Protein AF-A0A1F2S843-F1 (afdb_monomer_lite)

Foldseek 3Di:
DPPPLQWDWDDDDPPDDIDIDGPPDDDDQDPDPVSNVLVVLVVLLVVLCPPQFPDKDQDCDCCNVPPLVCVVLVARFRMWTHGPNAIEGEDEDQVPDDVPVGVLSNVVSVVVSCVVDPHRNHAYEYEYEHDDPDPSVVVVVSVLVSQVVVVNFQRYWYYHSVVCSVHVQFFTAGGHPCSPDTDGPVRPDDDDD

pLDDT: mean 76.95, std 15.67, range [29.05, 94.19]

Radius of gyration: 17.72 Å; chains: 1; bounding box: 40×34×60 Å

Structure (mmCIF, N/CA/C/O backbone):
data_AF-A0A1F2S843-F1
#
_entry.id   AF-A0A1F2S843-F1
#
loop_
_atom_site.group_PDB
_atom_site.id
_atom_site.type_symbol
_atom_site.label_atom_id
_atom_site.label_alt_id
_atom_site.label_comp_id
_atom_site.label_asym_id
_atom_site.label_entity_id
_atom_site.label_seq_id
_atom_site.pdbx_PDB_ins_code
_atom_site.Cartn_x
_atom_site.Cartn_y
_atom_site.Cartn_z
_atom_site.occupancy
_atom_site.B_iso_or_equiv
_atom_site.auth_seq_id
_atom_site.auth_comp_id
_atom_site.auth_asym_id
_atom_site.auth_atom_id
_atom_site.pdbx_PDB_model_num
ATOM 1 N N . MET A 1 1 ? -1.965 -15.695 -42.069 1.00 38.16 1 MET A N 1
ATOM 2 C CA . MET A 1 1 ? -1.736 -15.537 -40.619 1.00 38.16 1 MET A CA 1
ATOM 3 C C . MET A 1 1 ? -2.035 -14.095 -40.255 1.00 38.16 1 MET A C 1
ATOM 5 O O . MET A 1 1 ? -1.300 -13.216 -40.684 1.00 38.16 1 MET A O 1
ATOM 9 N N . LYS A 1 2 ? -3.153 -13.835 -39.569 1.00 33.16 2 LYS A N 1
ATOM 10 C CA . LYS A 1 2 ? -3.320 -12.570 -38.843 1.00 33.16 2 LYS A CA 1
ATOM 11 C C . LYS A 1 2 ? -2.351 -12.654 -37.664 1.00 33.16 2 LYS A C 1
ATOM 13 O O . LYS A 1 2 ? -2.345 -13.679 -36.999 1.00 33.16 2 LYS A O 1
ATOM 18 N N . ALA A 1 3 ? -1.481 -11.664 -37.492 1.00 41.47 3 ALA A N 1
ATOM 19 C CA . ALA A 1 3 ? -0.651 -11.587 -36.298 1.00 41.47 3 ALA A CA 1
ATOM 20 C C . ALA A 1 3 ? -1.588 -11.474 -35.090 1.00 41.47 3 ALA A C 1
ATOM 22 O O . ALA A 1 3 ? -2.448 -10.588 -35.087 1.00 41.47 3 ALA A O 1
ATOM 23 N N . ASP A 1 4 ? -1.450 -12.388 -34.135 1.00 44.22 4 ASP A N 1
ATOM 24 C CA . ASP A 1 4 ? -2.159 -12.360 -32.860 1.00 44.22 4 ASP A CA 1
ATOM 25 C C . ASP A 1 4 ? -1.728 -11.093 -32.114 1.00 44.22 4 ASP A C 1
ATOM 27 O O . ASP A 1 4 ? -0.682 -11.037 -31.468 1.00 44.22 4 ASP A O 1
ATOM 31 N N . LYS A 1 5 ? -2.499 -10.018 -32.291 1.00 50.84 5 LYS A N 1
ATOM 32 C CA . LYS A 1 5 ? -2.339 -8.747 -31.581 1.00 50.84 5 LYS A CA 1
ATOM 33 C C . LYS A 1 5 ? -2.901 -8.892 -30.167 1.00 50.84 5 LYS A C 1
ATOM 35 O O . LYS A 1 5 ? -3.855 -8.214 -29.823 1.00 50.84 5 LYS A O 1
ATOM 40 N N . GLU A 1 6 ? -2.368 -9.826 -29.388 1.00 57.19 6 GLU A N 1
ATOM 41 C CA . GLU A 1 6 ? -2.852 -10.103 -28.027 1.00 57.19 6 GLU A CA 1
ATOM 42 C C . GLU A 1 6 ? -1.919 -9.556 -26.941 1.00 57.19 6 GLU A C 1
ATOM 44 O O . GLU A 1 6 ? -2.312 -9.488 -25.778 1.00 57.19 6 GLU A O 1
ATOM 49 N N . ILE A 1 7 ? -0.693 -9.148 -27.295 1.00 59.72 7 ILE A N 1
ATOM 50 C CA . ILE A 1 7 ? 0.315 -8.658 -26.349 1.00 59.72 7 ILE A CA 1
ATOM 51 C C . ILE A 1 7 ? 1.182 -7.582 -27.019 1.00 59.72 7 ILE A C 1
ATOM 53 O O . ILE A 1 7 ? 1.839 -7.853 -28.024 1.00 59.72 7 ILE A O 1
ATOM 57 N N . ASP A 1 8 ? 1.242 -6.393 -26.422 1.00 64.69 8 ASP A N 1
ATOM 58 C CA . ASP A 1 8 ? 2.200 -5.344 -26.780 1.00 64.69 8 ASP A CA 1
ATOM 59 C C . ASP A 1 8 ? 3.444 -5.440 -25.893 1.00 64.69 8 ASP A C 1
ATOM 61 O O . ASP A 1 8 ? 3.348 -5.705 -24.697 1.00 64.69 8 ASP A O 1
ATOM 65 N N . SER A 1 9 ? 4.630 -5.196 -26.455 1.00 64.06 9 SER A N 1
ATOM 66 C CA . SER A 1 9 ? 5.884 -5.157 -25.692 1.00 64.06 9 SER A CA 1
ATOM 67 C C . SER A 1 9 ? 6.539 -3.784 -25.771 1.00 64.06 9 SER A C 1
ATOM 69 O O . SER A 1 9 ? 6.653 -3.219 -26.859 1.00 64.06 9 SER A O 1
ATOM 71 N N . PHE A 1 10 ? 7.039 -3.279 -24.646 1.00 67.00 10 PHE A N 1
ATOM 72 C CA . PHE A 1 10 ? 7.702 -1.982 -24.559 1.00 67.00 10 PHE A CA 1
ATOM 73 C C . PHE A 1 10 ? 9.040 -2.080 -23.807 1.00 67.00 10 PHE A C 1
ATOM 75 O O . PHE A 1 10 ? 9.181 -2.841 -22.847 1.00 67.00 10 PHE A O 1
ATOM 82 N N . ARG A 1 11 ? 10.023 -1.275 -24.232 1.00 64.44 11 ARG A N 1
ATOM 83 C CA . ARG A 1 11 ? 11.324 -1.103 -23.573 1.00 64.44 11 ARG A CA 1
ATOM 84 C C . ARG A 1 11 ? 11.854 0.310 -23.840 1.00 64.44 11 ARG A C 1
ATOM 86 O O . ARG A 1 11 ? 11.969 0.694 -24.999 1.00 64.44 11 ARG A O 1
ATOM 93 N N . GLU A 1 12 ? 12.195 1.070 -22.797 1.00 63.50 12 GLU A N 1
ATOM 94 C CA . GLU A 1 12 ? 12.705 2.451 -22.949 1.00 63.50 12 GLU A CA 1
ATOM 95 C C . GLU A 1 12 ? 14.215 2.482 -23.198 1.00 63.50 12 GLU A C 1
ATOM 97 O O . GLU A 1 12 ? 14.714 3.273 -23.999 1.00 63.50 12 GLU A O 1
ATOM 102 N N . HIS A 1 13 ? 14.952 1.584 -22.539 1.00 66.31 13 HIS A N 1
ATOM 103 C CA . HIS A 1 13 ? 16.404 1.493 -22.646 1.00 66.31 13 HIS A CA 1
ATOM 104 C C . HIS A 1 13 ? 16.878 0.060 -22.876 1.00 66.31 13 HIS A C 1
ATOM 106 O O . HIS A 1 13 ? 16.346 -0.890 -22.304 1.00 66.31 13 HIS A O 1
ATOM 112 N N . ASN A 1 14 ? 17.976 -0.093 -23.623 1.00 68.75 14 ASN A N 1
ATOM 113 C CA . ASN A 1 14 ? 18.578 -1.387 -23.973 1.00 68.75 14 ASN A CA 1
ATOM 114 C C . ASN A 1 14 ? 19.112 -2.216 -22.789 1.00 68.75 14 ASN A C 1
ATOM 116 O O . ASN A 1 14 ? 19.608 -3.322 -23.007 1.00 68.75 14 ASN A O 1
ATOM 120 N N . ASN A 1 15 ? 18.974 -1.730 -21.554 1.00 71.38 15 ASN A N 1
ATOM 121 C CA . ASN A 1 15 ? 19.363 -2.429 -20.327 1.00 71.38 15 ASN A CA 1
ATOM 122 C C . ASN A 1 15 ? 18.164 -2.814 -19.440 1.00 71.38 15 ASN A C 1
ATOM 124 O O . ASN A 1 15 ? 18.356 -3.375 -18.367 1.00 71.38 15 ASN A O 1
ATOM 128 N N . GLU A 1 16 ? 16.929 -2.535 -19.863 1.00 65.38 16 GLU A N 1
ATOM 129 C CA . GLU A 1 16 ? 15.717 -2.849 -19.090 1.00 65.38 16 GLU A CA 1
ATOM 130 C C . GLU A 1 16 ? 15.075 -4.164 -19.546 1.00 65.38 16 GLU A C 1
ATOM 132 O O . GLU A 1 16 ? 15.264 -4.550 -20.693 1.00 65.38 16 GLU A O 1
ATOM 137 N N . PRO A 1 17 ? 14.329 -4.900 -18.714 1.00 68.00 17 PRO A N 1
ATOM 138 C CA . PRO A 1 17 ? 13.526 -6.010 -19.220 1.00 68.00 17 PRO A CA 1
ATOM 139 C C . PRO A 1 17 ? 12.430 -5.490 -20.162 1.00 68.00 17 PRO A C 1
ATOM 141 O O . PRO A 1 17 ? 11.961 -4.359 -20.013 1.00 68.00 17 PRO A O 1
ATOM 144 N N . TYR A 1 18 ? 12.018 -6.315 -21.125 1.00 72.31 18 TYR A N 1
ATOM 145 C CA . TYR A 1 18 ? 10.785 -6.054 -21.865 1.00 72.31 18 TYR A CA 1
ATOM 146 C C . TYR A 1 18 ? 9.606 -6.110 -20.899 1.00 72.31 18 TYR A C 1
ATOM 148 O O . TYR A 1 18 ? 9.551 -6.990 -20.039 1.00 72.31 18 TYR A O 1
ATOM 156 N N . VAL A 1 19 ? 8.678 -5.170 -21.047 1.00 72.19 19 VAL A N 1
ATOM 157 C CA . VAL A 1 19 ? 7.405 -5.204 -20.331 1.00 72.19 19 VAL A CA 1
ATOM 158 C C . VAL A 1 19 ? 6.304 -5.490 -21.333 1.00 72.19 19 VAL A C 1
ATOM 160 O O . VAL A 1 19 ? 6.245 -4.848 -22.383 1.00 72.19 19 VAL A O 1
ATOM 163 N N . TRP A 1 20 ? 5.465 -6.465 -21.004 1.00 72.81 20 TRP A N 1
ATOM 164 C CA . TRP A 1 20 ? 4.346 -6.895 -21.829 1.00 72.81 20 TRP A CA 1
ATOM 165 C C . TRP A 1 20 ? 3.033 -6.363 -21.265 1.00 72.81 20 TRP A C 1
ATOM 167 O O . TRP A 1 20 ? 2.815 -6.402 -20.055 1.00 72.81 20 TRP A O 1
ATOM 177 N N . TYR A 1 21 ? 2.169 -5.878 -22.148 1.00 71.19 21 TYR A N 1
ATOM 178 C CA . TYR A 1 21 ? 0.879 -5.281 -21.822 1.00 71.19 21 TYR A CA 1
ATOM 179 C C . TYR A 1 21 ? -0.213 -5.894 -22.693 1.00 71.19 21 TYR A C 1
ATOM 181 O O . TYR A 1 21 ? 0.043 -6.311 -23.823 1.00 71.19 21 TYR A O 1
ATOM 189 N N . LEU A 1 22 ? -1.442 -5.919 -22.178 1.00 68.88 22 LEU A N 1
ATOM 190 C CA . LEU A 1 22 ? -2.603 -6.263 -22.993 1.00 68.88 22 LEU A CA 1
ATOM 191 C C . LEU A 1 22 ? -2.920 -5.082 -23.938 1.00 68.88 22 LEU A C 1
ATOM 193 O O . LEU A 1 22 ? -3.075 -3.964 -23.446 1.00 68.88 22 LEU A O 1
ATOM 197 N N . PRO A 1 23 ? -3.039 -5.311 -25.256 1.00 57.69 23 PRO A N 1
ATOM 198 C CA . PRO A 1 23 ? -3.117 -4.263 -26.279 1.00 57.69 23 PRO A CA 1
ATOM 199 C C . PRO A 1 23 ? -4.429 -3.460 -26.264 1.00 57.69 23 PRO A C 1
ATOM 201 O O . PRO A 1 23 ? -4.500 -2.371 -26.832 1.00 57.69 23 PRO A O 1
ATOM 204 N N . ASP A 1 24 ? -5.462 -3.956 -25.573 1.00 55.19 24 ASP A N 1
ATOM 205 C CA . ASP A 1 24 ? -6.846 -3.535 -25.830 1.00 55.19 24 ASP A CA 1
ATOM 206 C C . ASP A 1 24 ? -7.519 -2.783 -24.667 1.00 55.19 24 ASP A C 1
ATOM 208 O O . ASP A 1 24 ? -8.716 -2.495 -24.726 1.00 55.19 24 ASP A O 1
ATOM 212 N N . ARG A 1 25 ? -6.807 -2.461 -23.579 1.00 55.62 25 ARG A N 1
ATOM 213 C CA . ARG A 1 25 ? -7.436 -1.854 -22.391 1.00 55.62 25 ARG A CA 1
ATOM 214 C C . ARG A 1 25 ? -6.967 -0.427 -22.132 1.00 55.62 25 ARG A C 1
ATOM 216 O O . ARG A 1 25 ? -5.981 -0.230 -21.443 1.00 55.62 25 ARG A O 1
ATOM 223 N N . PHE A 1 26 ? -7.737 0.524 -22.672 1.00 52.12 26 PHE A N 1
ATOM 224 C CA . PHE A 1 26 ? -8.012 1.919 -22.256 1.00 52.12 26 PHE A CA 1
ATOM 225 C C . PHE A 1 26 ? -6.882 2.885 -21.838 1.00 52.12 26 PHE A C 1
ATOM 227 O O . PHE A 1 26 ? -7.124 4.092 -21.856 1.00 52.12 26 PHE A O 1
ATOM 234 N N . THR A 1 27 ? -5.662 2.436 -21.556 1.00 58.22 27 THR A N 1
ATOM 235 C CA . THR A 1 27 ? -4.574 3.289 -21.076 1.00 58.22 27 THR A CA 1
ATOM 236 C C . THR A 1 27 ? -3.256 2.835 -21.703 1.00 58.22 27 THR A C 1
ATOM 238 O O . THR A 1 27 ? -2.829 1.705 -21.459 1.00 58.22 27 THR A O 1
ATOM 241 N N . PRO A 1 28 ? -2.585 3.673 -22.517 1.00 60.12 28 PRO A N 1
ATOM 242 C CA . PRO A 1 28 ? -1.248 3.349 -22.999 1.00 60.12 28 PRO A CA 1
ATOM 243 C C . PRO A 1 28 ? -0.305 3.140 -21.804 1.00 60.12 28 PRO A C 1
ATOM 245 O O . PRO A 1 28 ? -0.481 3.799 -20.772 1.00 60.12 28 PRO A O 1
ATOM 248 N N . PRO A 1 29 ? 0.705 2.258 -21.920 1.00 64.25 29 PRO A N 1
ATOM 249 C CA . PRO A 1 29 ? 1.640 2.017 -20.831 1.00 64.25 29 PRO A CA 1
ATOM 250 C C . PRO A 1 29 ? 2.268 3.342 -20.373 1.00 64.25 29 PRO A C 1
ATOM 252 O O . PRO A 1 29 ? 2.531 4.210 -21.216 1.00 64.25 29 PRO A O 1
ATOM 255 N N . PRO A 1 30 ? 2.532 3.524 -19.062 1.00 68.44 30 PRO A N 1
ATOM 256 C CA . PRO A 1 30 ? 3.095 4.766 -18.561 1.00 68.44 30 PRO A CA 1
ATOM 257 C C . PRO A 1 30 ? 4.357 5.144 -19.338 1.00 68.44 30 PRO A C 1
ATOM 259 O O . PRO A 1 30 ? 5.334 4.386 -19.421 1.00 68.44 30 PRO A O 1
ATOM 262 N N . THR A 1 31 ? 4.330 6.334 -19.929 1.00 69.50 31 THR A N 1
ATOM 263 C CA . THR A 1 31 ? 5.423 6.812 -20.779 1.00 69.50 31 THR A CA 1
ATOM 264 C C . THR A 1 31 ? 6.607 7.288 -19.952 1.00 69.50 31 THR A C 1
ATOM 266 O O . THR A 1 31 ? 7.743 7.145 -20.388 1.00 69.50 31 THR A O 1
ATOM 269 N N . ASN A 1 32 ? 6.366 7.791 -18.737 1.00 79.44 32 ASN A N 1
ATOM 270 C CA . ASN A 1 32 ? 7.436 8.184 -17.832 1.00 79.44 32 ASN A CA 1
ATOM 271 C C . ASN A 1 32 ? 7.942 6.991 -17.008 1.00 79.44 32 ASN A C 1
ATOM 273 O O . ASN A 1 32 ? 7.172 6.164 -16.512 1.00 79.4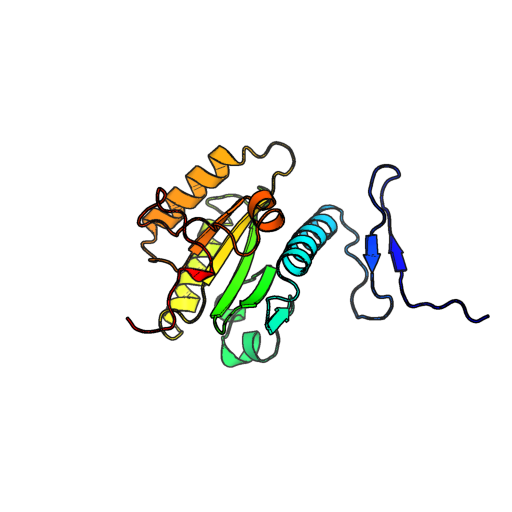4 32 ASN A O 1
ATOM 277 N N . TRP A 1 33 ? 9.260 6.951 -16.821 1.00 77.69 33 TRP A N 1
ATOM 278 C CA . TRP A 1 33 ? 9.947 5.882 -16.108 1.00 77.69 33 TRP A CA 1
ATOM 279 C C . TRP A 1 33 ? 9.435 5.639 -14.682 1.00 77.69 33 TRP A C 1
ATOM 281 O O . TRP A 1 33 ? 9.344 4.494 -14.232 1.00 77.69 33 TRP A O 1
ATOM 291 N N . TYR A 1 34 ? 9.106 6.708 -13.951 1.00 79.12 34 TYR A N 1
ATOM 292 C CA . TYR A 1 34 ? 8.691 6.597 -12.553 1.00 79.12 34 TYR A CA 1
ATOM 293 C C . TYR A 1 34 ? 7.360 5.868 -12.425 1.00 79.12 34 TYR A C 1
ATOM 295 O O . TYR A 1 34 ? 7.300 4.892 -11.680 1.00 79.12 34 TYR A O 1
ATOM 303 N N . GLY A 1 35 ? 6.353 6.289 -13.191 1.00 80.44 35 GLY A N 1
ATOM 304 C CA . GLY A 1 35 ? 5.048 5.640 -13.247 1.00 80.44 35 GLY A CA 1
ATOM 305 C C . GLY A 1 35 ? 5.179 4.189 -13.689 1.00 80.44 35 GLY A C 1
ATOM 306 O O . GLY A 1 35 ? 4.685 3.304 -13.009 1.00 80.44 35 GLY A O 1
ATOM 307 N N . ARG A 1 36 ? 5.965 3.906 -14.737 1.00 82.00 36 ARG A N 1
ATOM 308 C CA . ARG A 1 36 ? 6.146 2.520 -15.200 1.00 82.00 36 ARG A CA 1
ATOM 309 C C . ARG A 1 36 ? 6.738 1.614 -14.129 1.00 82.00 36 ARG A C 1
ATOM 311 O O . ARG A 1 36 ? 6.326 0.470 -13.993 1.00 82.00 36 ARG A O 1
ATOM 318 N N . LYS A 1 37 ? 7.726 2.105 -13.380 1.00 85.94 37 LYS A N 1
ATOM 319 C CA . LYS A 1 37 ? 8.319 1.319 -12.297 1.00 85.94 37 LYS A CA 1
ATOM 320 C C . LYS A 1 37 ? 7.360 1.087 -11.141 1.00 85.94 37 LYS A C 1
ATOM 322 O O . LYS A 1 37 ? 7.383 -0.002 -10.594 1.00 85.94 37 LYS A O 1
ATOM 327 N N . HIS A 1 38 ? 6.539 2.079 -10.813 1.00 88.06 38 HIS A N 1
ATOM 328 C CA . HIS A 1 38 ? 5.516 1.933 -9.784 1.00 88.06 38 HIS A CA 1
ATOM 329 C C . HIS A 1 38 ? 4.468 0.891 -10.202 1.00 88.06 38 HIS A C 1
ATOM 331 O O . HIS A 1 38 ? 4.247 -0.049 -9.451 1.00 88.06 38 HIS A O 1
ATOM 337 N N . GLU A 1 39 ? 3.976 0.929 -11.445 1.00 86.25 39 GLU A N 1
ATOM 338 C CA . GLU A 1 39 ? 3.071 -0.106 -11.977 1.00 86.25 39 GLU A CA 1
ATOM 339 C C . GLU A 1 39 ? 3.691 -1.513 -11.967 1.00 86.25 39 GLU A C 1
ATOM 341 O O . GLU A 1 39 ? 3.012 -2.495 -11.679 1.00 86.25 39 GLU A O 1
ATOM 346 N N . LEU A 1 40 ? 4.993 -1.636 -12.255 1.00 87.75 40 LEU A N 1
ATOM 347 C CA . LEU A 1 40 ? 5.697 -2.919 -12.152 1.00 87.75 40 LEU A CA 1
ATOM 348 C C . LEU A 1 40 ? 5.787 -3.421 -10.706 1.00 87.75 40 LEU A C 1
ATOM 350 O O . LEU A 1 40 ? 5.628 -4.617 -10.485 1.00 87.75 40 LEU A O 1
ATOM 354 N N . ASP A 1 41 ? 6.023 -2.533 -9.737 1.00 91.31 41 ASP A N 1
ATOM 355 C CA . ASP A 1 41 ? 6.026 -2.898 -8.316 1.00 91.31 41 ASP A CA 1
ATOM 356 C C . ASP A 1 41 ? 4.609 -3.349 -7.876 1.00 91.31 41 ASP A C 1
ATOM 358 O O . ASP A 1 41 ? 4.458 -4.319 -7.137 1.00 91.31 41 ASP A O 1
ATOM 362 N N . ILE A 1 42 ? 3.542 -2.721 -8.386 1.00 91.69 42 ILE A N 1
ATOM 363 C CA . ILE A 1 42 ? 2.152 -3.157 -8.152 1.00 91.69 42 ILE A CA 1
ATOM 364 C C . ILE A 1 42 ? 1.860 -4.514 -8.809 1.00 91.69 42 ILE A C 1
ATOM 366 O O . ILE A 1 42 ? 1.232 -5.379 -8.194 1.00 91.69 42 ILE A O 1
ATOM 370 N N . ALA A 1 43 ? 2.355 -4.743 -10.026 1.00 89.56 43 ALA A N 1
ATOM 371 C CA . ALA A 1 43 ? 2.239 -6.033 -10.701 1.00 89.56 43 ALA A CA 1
ATOM 372 C C . ALA A 1 43 ? 2.994 -7.147 -9.955 1.00 89.56 43 ALA A C 1
ATOM 374 O O . ALA A 1 43 ? 2.477 -8.259 -9.841 1.00 89.56 43 ALA A O 1
ATOM 375 N N . ASP A 1 44 ? 4.175 -6.852 -9.401 1.00 91.00 44 ASP A N 1
ATOM 376 C CA . ASP A 1 44 ? 4.927 -7.779 -8.548 1.00 91.00 44 ASP A CA 1
ATOM 377 C C . ASP A 1 44 ? 4.085 -8.227 -7.341 1.00 91.00 44 ASP A C 1
ATOM 379 O O . ASP A 1 44 ? 4.052 -9.419 -7.023 1.00 91.00 44 ASP A O 1
ATOM 383 N N . LEU A 1 45 ? 3.362 -7.303 -6.696 1.00 91.31 45 LEU A N 1
ATOM 384 C CA . LEU A 1 45 ? 2.450 -7.638 -5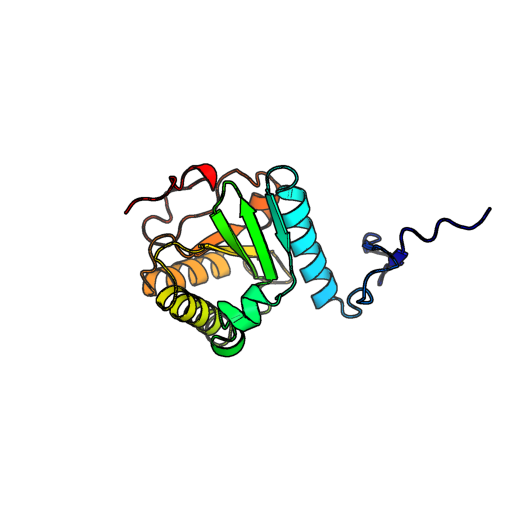.598 1.00 91.31 45 LEU A CA 1
ATOM 385 C C . LEU A 1 45 ? 1.307 -8.535 -6.076 1.00 91.31 45 LEU A C 1
ATOM 387 O O . LEU A 1 45 ? 1.083 -9.589 -5.483 1.00 91.31 45 LEU A O 1
ATOM 391 N N . PHE A 1 46 ? 0.624 -8.168 -7.166 1.00 91.38 46 PHE A N 1
ATOM 392 C CA . PHE A 1 46 ? -0.459 -8.983 -7.724 1.00 91.38 46 PHE A CA 1
ATOM 393 C C . PHE A 1 46 ? -0.012 -10.428 -7.976 1.00 91.38 46 PHE A C 1
ATOM 395 O O . PHE A 1 46 ? -0.661 -11.370 -7.519 1.00 91.38 46 PHE A O 1
ATOM 402 N N . VAL A 1 47 ? 1.122 -10.602 -8.663 1.00 90.44 47 VAL A N 1
ATOM 403 C CA . VAL A 1 47 ? 1.670 -11.925 -8.990 1.00 90.44 47 VAL A CA 1
ATOM 404 C C . VAL A 1 47 ? 2.031 -12.698 -7.727 1.00 90.44 47 VAL A C 1
ATOM 406 O O . VAL A 1 47 ? 1.765 -13.893 -7.661 1.00 90.44 47 VAL A O 1
ATOM 409 N N . SER A 1 48 ? 2.590 -12.027 -6.717 1.00 89.75 48 SER A N 1
ATOM 410 C CA . SER A 1 48 ? 2.951 -12.675 -5.451 1.00 89.75 48 SER A CA 1
ATOM 411 C C . SER A 1 48 ? 1.712 -13.224 -4.733 1.00 89.75 48 SER A C 1
ATOM 413 O O . SER A 1 48 ? 1.736 -14.320 -4.183 1.00 89.75 48 SER A O 1
ATOM 415 N N . TYR A 1 49 ? 0.593 -12.504 -4.771 1.00 87.75 49 TYR A N 1
ATOM 416 C CA . TYR A 1 49 ? -0.631 -12.924 -4.091 1.00 87.75 49 TYR A CA 1
ATOM 417 C C . TYR A 1 49 ? -1.539 -13.847 -4.911 1.00 87.75 49 TYR A C 1
ATOM 419 O O . TYR A 1 49 ? -2.437 -14.473 -4.346 1.00 87.75 49 TYR A O 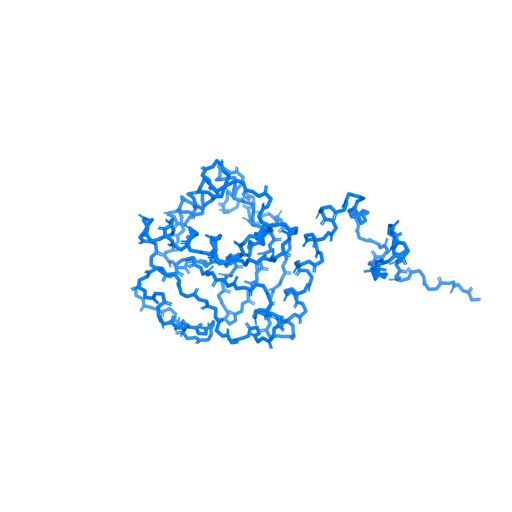1
ATOM 427 N N . PHE A 1 50 ? -1.344 -13.966 -6.221 1.00 85.75 50 PHE A N 1
ATOM 428 C CA . PHE A 1 50 ? -2.127 -14.870 -7.059 1.00 85.75 50 PHE A CA 1
ATOM 429 C C . PHE A 1 50 ? -1.675 -16.337 -6.878 1.00 85.75 50 PHE A C 1
ATOM 431 O O . PHE A 1 50 ? -0.476 -16.601 -6.874 1.00 85.75 50 PHE A O 1
ATOM 438 N N . PRO A 1 51 ? -2.588 -17.328 -6.768 1.00 89.12 51 PRO A N 1
ATOM 439 C CA . PRO A 1 51 ? -4.051 -17.251 -6.861 1.00 89.12 51 PRO A CA 1
ATOM 440 C C . PRO A 1 51 ? -4.762 -17.150 -5.495 1.00 89.12 51 PRO A C 1
ATOM 442 O O . PRO A 1 51 ? -5.929 -17.512 -5.377 1.00 89.12 51 PRO A O 1
ATOM 445 N N . HIS A 1 52 ? -4.076 -16.718 -4.437 1.00 85.06 52 HIS A N 1
ATOM 446 C CA . HIS A 1 52 ? -4.602 -16.727 -3.066 1.00 85.06 52 HIS A CA 1
ATOM 447 C C . HIS A 1 52 ? -5.658 -15.647 -2.789 1.00 85.06 52 HIS A C 1
ATOM 449 O O . HIS A 1 52 ? -6.396 -15.740 -1.809 1.00 85.06 52 HIS A O 1
ATOM 455 N N . ILE A 1 53 ? -5.732 -14.625 -3.636 1.00 89.12 53 ILE A N 1
ATOM 456 C CA . ILE A 1 53 ? -6.665 -13.504 -3.506 1.00 89.12 53 ILE A CA 1
ATOM 457 C C . ILE A 1 53 ? -7.976 -13.765 -4.235 1.00 89.12 53 ILE A C 1
ATOM 459 O O . ILE A 1 53 ? -8.006 -14.356 -5.311 1.00 89.12 53 ILE A O 1
ATOM 463 N N . THR A 1 54 ? -9.071 -13.268 -3.667 1.00 90.25 54 THR A N 1
ATOM 464 C CA . THR A 1 54 ? -10.394 -13.326 -4.305 1.00 90.25 54 THR A CA 1
ATOM 465 C C . THR A 1 54 ? -10.679 -12.097 -5.156 1.00 90.25 54 THR A C 1
ATOM 467 O O . THR A 1 54 ? -11.595 -12.123 -5.970 1.00 90.25 54 THR A O 1
ATOM 470 N N . HIS A 1 55 ? -9.935 -11.008 -4.944 1.00 90.88 55 HIS A N 1
ATOM 471 C CA . HIS A 1 55 ? -10.136 -9.750 -5.656 1.00 90.88 55 HIS A CA 1
ATOM 472 C C . HIS A 1 55 ? -8.848 -8.926 -5.717 1.00 90.88 55 HIS A C 1
ATOM 474 O O . HIS A 1 55 ? -8.115 -8.859 -4.726 1.00 90.88 55 HIS A O 1
ATOM 480 N N . TRP A 1 56 ? -8.625 -8.268 -6.855 1.00 91.31 56 TRP A N 1
ATOM 481 C CA . TRP A 1 56 ? -7.567 -7.282 -7.073 1.00 91.31 56 TRP A CA 1
ATOM 482 C C . TRP A 1 56 ? -8.057 -6.190 -8.021 1.00 91.31 56 TRP A C 1
ATOM 484 O O . TRP A 1 56 ? -8.580 -6.504 -9.091 1.00 91.31 56 TRP A O 1
ATOM 494 N N . ASP A 1 57 ? -7.849 -4.927 -7.664 1.00 88.06 57 ASP A N 1
ATOM 495 C CA . ASP A 1 57 ? -8.027 -3.800 -8.579 1.00 88.06 57 ASP A CA 1
ATOM 496 C C . ASP A 1 57 ? -7.069 -2.648 -8.269 1.00 88.06 57 ASP A C 1
ATOM 498 O O . ASP A 1 57 ? -6.492 -2.557 -7.185 1.00 88.06 57 ASP A O 1
ATOM 502 N N . THR A 1 58 ? -6.911 -1.770 -9.254 1.00 81.38 58 THR A N 1
ATOM 503 C CA . THR A 1 58 ? -6.214 -0.480 -9.148 1.00 81.38 58 THR A CA 1
ATOM 504 C C . THR A 1 58 ? -7.144 0.689 -9.497 1.00 81.38 58 THR A C 1
ATOM 506 O O . THR A 1 58 ? -6.740 1.849 -9.480 1.00 81.38 58 THR A O 1
ATOM 509 N N . GLU A 1 59 ? -8.410 0.401 -9.819 1.00 71.25 59 GLU A N 1
ATOM 510 C CA . GLU A 1 59 ? -9.392 1.385 -10.271 1.00 71.25 59 GLU A CA 1
ATOM 511 C C . GLU A 1 59 ? -10.306 1.822 -9.125 1.00 71.25 59 GLU A C 1
ATOM 513 O O . GLU A 1 59 ? -10.832 1.000 -8.376 1.00 71.25 59 GLU A O 1
ATOM 518 N N . TRP A 1 60 ? -10.567 3.128 -9.026 1.00 67.81 60 TRP A N 1
ATOM 519 C CA . TRP A 1 60 ? -11.621 3.633 -8.147 1.00 67.81 60 TRP A CA 1
ATOM 520 C C . TRP A 1 60 ? -12.946 3.610 -8.896 1.00 67.81 60 TRP A C 1
ATOM 522 O O . TRP A 1 60 ? -13.236 4.471 -9.734 1.00 67.81 60 TRP A O 1
ATOM 532 N N . GLY A 1 61 ? -13.748 2.599 -8.595 1.00 66.12 61 GLY A N 1
ATOM 533 C CA . GLY A 1 61 ? -15.061 2.411 -9.173 1.00 66.12 61 GLY A CA 1
ATOM 534 C C . GLY A 1 61 ? -16.134 3.303 -8.550 1.00 66.12 61 GLY A C 1
ATOM 535 O O . GLY A 1 61 ? -15.901 4.226 -7.764 1.00 66.12 61 GLY A O 1
ATOM 536 N N . VAL A 1 62 ? -17.373 2.990 -8.927 1.00 61.56 62 VAL A N 1
ATOM 537 C CA . VAL A 1 62 ? -18.598 3.625 -8.417 1.00 61.56 62 VAL A CA 1
ATOM 538 C C . VAL A 1 62 ? -18.716 3.459 -6.898 1.00 61.56 62 VAL A C 1
ATOM 540 O O . VAL A 1 62 ? -19.153 4.375 -6.213 1.00 61.56 62 VAL A O 1
ATOM 543 N N . LEU A 1 63 ? -18.278 2.325 -6.346 1.00 63.72 63 LEU A N 1
ATOM 544 C CA . LEU A 1 63 ? -18.282 2.070 -4.904 1.00 63.72 63 LEU A CA 1
ATOM 545 C C . LEU A 1 63 ? -17.386 3.073 -4.156 1.00 63.72 63 LEU A C 1
ATOM 547 O O . LEU A 1 63 ? -17.823 3.725 -3.208 1.00 63.72 63 LEU A O 1
ATOM 551 N N . GLU A 1 64 ? -16.146 3.232 -4.610 1.00 67.69 64 GLU A N 1
ATOM 552 C CA . GLU A 1 64 ? -15.134 4.108 -4.019 1.00 67.69 64 GLU A CA 1
ATOM 553 C C . GLU A 1 64 ? -15.540 5.580 -4.093 1.00 67.69 64 GLU A C 1
ATOM 555 O O . GLU A 1 64 ? -15.434 6.325 -3.112 1.00 67.69 64 GLU A O 1
ATOM 560 N N . ARG A 1 65 ? -16.033 6.001 -5.259 1.00 65.25 65 ARG A N 1
ATOM 561 C CA . ARG A 1 65 ? -16.452 7.381 -5.486 1.00 65.25 65 ARG A CA 1
ATOM 562 C C . ARG A 1 65 ? -17.765 7.728 -4.801 1.00 65.25 65 ARG A C 1
ATOM 564 O O . ARG A 1 65 ? -17.839 8.767 -4.149 1.00 65.25 65 ARG A O 1
ATOM 571 N N . ASP A 1 66 ? -18.777 6.881 -4.951 1.00 58.47 66 ASP A N 1
ATOM 572 C CA . ASP A 1 66 ? -20.158 7.268 -4.675 1.00 58.47 66 ASP A CA 1
ATOM 573 C C . ASP A 1 66 ? -20.650 6.733 -3.314 1.00 58.47 66 ASP A C 1
ATOM 575 O O . ASP A 1 66 ? -21.537 7.338 -2.717 1.00 58.47 66 ASP A O 1
ATOM 579 N N . GLN A 1 67 ? -20.057 5.654 -2.775 1.00 58.12 67 GLN A N 1
ATOM 580 C CA . GLN A 1 67 ? -20.465 5.068 -1.483 1.00 58.12 67 GLN A CA 1
ATOM 581 C C . GLN A 1 67 ? -19.439 5.297 -0.367 1.00 58.12 67 GLN A C 1
ATOM 583 O O . GLN A 1 67 ? -19.812 5.651 0.748 1.00 58.12 67 GLN A O 1
ATOM 588 N N . LEU A 1 68 ? -18.146 5.138 -0.661 1.00 61.97 68 LEU A N 1
ATOM 589 C CA . LEU A 1 68 ? -17.064 5.343 0.314 1.00 61.97 68 LEU A CA 1
ATOM 590 C C . LEU A 1 68 ? -16.578 6.803 0.364 1.00 61.97 68 LEU A C 1
ATOM 592 O O . LEU A 1 68 ? -15.849 7.186 1.278 1.00 61.97 68 LEU A O 1
ATOM 596 N N . ASN A 1 69 ? -16.999 7.629 -0.604 1.00 65.00 69 ASN A N 1
ATOM 597 C CA . ASN A 1 69 ? -16.647 9.044 -0.744 1.00 65.00 69 ASN A CA 1
ATOM 598 C C . ASN A 1 69 ? -15.129 9.297 -0.692 1.00 65.00 69 ASN A C 1
ATOM 600 O O . ASN A 1 69 ? -14.655 10.297 -0.146 1.00 65.00 69 ASN A O 1
ATOM 604 N N . ILE A 1 70 ? -14.353 8.382 -1.272 1.00 69.12 70 ILE A N 1
ATOM 605 C CA . ILE A 1 70 ? -12.893 8.455 -1.331 1.00 69.12 70 ILE A CA 1
ATOM 606 C C . ILE A 1 70 ? -12.390 9.809 -1.874 1.00 69.12 70 ILE A C 1
ATOM 608 O O . ILE A 1 70 ? -11.468 10.364 -1.269 1.00 69.12 70 ILE A O 1
ATOM 612 N N . PRO A 1 71 ? -13.007 10.432 -2.903 1.00 67.38 71 PRO A N 1
ATOM 613 C CA . PRO A 1 71 ? -12.610 11.762 -3.370 1.00 67.38 71 PRO A CA 1
ATOM 614 C C . PRO A 1 71 ? -12.713 12.871 -2.312 1.00 67.38 71 PRO A C 1
ATOM 616 O O . PRO A 1 71 ? -11.883 13.783 -2.309 1.00 67.38 71 PRO A O 1
ATOM 619 N N . ARG A 1 72 ? -13.680 12.800 -1.382 1.00 74.38 72 ARG A N 1
ATOM 620 C CA . ARG A 1 72 ? -13.785 13.753 -0.261 1.00 74.38 72 ARG A CA 1
ATOM 621 C C . ARG A 1 72 ? -12.593 13.632 0.680 1.00 74.38 72 ARG A C 1
ATOM 623 O O . ARG A 1 72 ? -12.048 14.651 1.095 1.00 74.38 72 ARG A O 1
ATOM 630 N N . TYR A 1 73 ? -12.189 12.404 0.994 1.00 74.25 73 TYR A N 1
ATOM 631 C CA . TYR A 1 73 ? -11.030 12.136 1.849 1.00 74.25 73 TYR A CA 1
ATOM 632 C C . TYR A 1 73 ? -9.702 12.224 1.084 1.00 74.25 73 TYR A C 1
ATOM 634 O O . TYR A 1 73 ? -8.646 12.312 1.701 1.00 74.25 73 TYR A O 1
ATOM 642 N N . ARG A 1 74 ? -9.741 12.264 -0.256 1.00 77.25 74 ARG A N 1
ATOM 643 C CA . ARG A 1 74 ? -8.574 12.293 -1.155 1.00 77.25 74 ARG A CA 1
ATOM 644 C C . ARG A 1 74 ? -7.594 11.144 -0.885 1.00 77.25 74 ARG A C 1
ATOM 646 O O . ARG A 1 74 ? -6.375 11.362 -0.908 1.00 77.25 74 ARG A O 1
ATOM 653 N N . VAL A 1 75 ? -8.144 9.975 -0.551 1.00 82.69 75 VAL A N 1
ATOM 654 C CA . VAL A 1 75 ? -7.397 8.736 -0.319 1.00 82.69 75 VAL A CA 1
ATOM 655 C C . VAL A 1 75 ? -7.126 8.085 -1.664 1.00 82.69 75 VAL A C 1
ATOM 657 O O . VAL A 1 75 ? -8.050 7.711 -2.369 1.00 82.69 75 VAL A O 1
ATOM 660 N N . ASN A 1 76 ? -5.854 7.946 -2.010 1.00 83.88 76 ASN A N 1
ATOM 661 C CA . ASN A 1 76 ? -5.453 7.430 -3.306 1.00 83.88 76 ASN A CA 1
ATOM 662 C C . ASN A 1 76 ? -4.542 6.224 -3.080 1.00 83.88 76 ASN A C 1
ATOM 664 O O . ASN A 1 76 ? -3.325 6.401 -3.043 1.00 83.88 76 ASN A O 1
ATOM 668 N N . TYR A 1 77 ? -5.146 5.053 -2.848 1.00 90.06 77 TYR A N 1
ATOM 669 C CA . TYR A 1 77 ? -4.404 3.797 -2.721 1.00 90.06 77 TYR A CA 1
ATOM 670 C C . TYR A 1 77 ? -3.896 3.338 -4.088 1.00 90.06 77 TYR A C 1
ATOM 672 O O . TYR A 1 77 ? -4.544 3.604 -5.104 1.00 90.06 77 TYR A O 1
ATOM 680 N N . ASP A 1 78 ? -2.779 2.614 -4.098 1.00 91.69 78 ASP A N 1
ATOM 681 C CA . ASP A 1 78 ? -2.180 2.109 -5.333 1.00 91.69 78 ASP A CA 1
ATOM 682 C C . ASP A 1 78 ? -2.894 0.847 -5.843 1.00 91.69 78 ASP A C 1
ATOM 684 O O . ASP A 1 78 ? -3.110 0.687 -7.042 1.00 91.69 78 ASP A O 1
ATOM 688 N N . ALA A 1 79 ? -3.292 -0.048 -4.932 1.00 91.94 79 ALA A N 1
ATOM 689 C CA . ALA A 1 79 ? -4.111 -1.215 -5.259 1.00 91.94 79 ALA A CA 1
ATOM 690 C C . ALA A 1 79 ? -5.013 -1.637 -4.095 1.00 91.94 79 ALA A C 1
ATOM 692 O O . ALA A 1 79 ? -4.675 -1.448 -2.925 1.00 91.94 79 ALA A O 1
ATOM 693 N N . ARG A 1 80 ? -6.144 -2.268 -4.406 1.00 91.62 80 ARG A N 1
ATOM 694 C CA . ARG A 1 80 ? -6.986 -2.964 -3.435 1.00 91.62 80 ARG A CA 1
ATOM 695 C C . ARG A 1 80 ? -6.862 -4.461 -3.630 1.00 91.62 80 ARG A C 1
ATOM 697 O O . ARG A 1 80 ? -6.975 -4.973 -4.738 1.00 91.62 80 ARG A O 1
ATOM 704 N N . MET A 1 81 ? -6.734 -5.166 -2.517 1.00 91.75 81 MET A N 1
ATOM 705 C CA . MET A 1 81 ? -6.702 -6.618 -2.464 1.00 91.75 81 MET A CA 1
ATOM 706 C C . MET A 1 81 ? -7.759 -7.132 -1.491 1.00 91.75 81 MET A C 1
ATOM 708 O O . MET A 1 81 ? -7.883 -6.611 -0.381 1.00 91.75 81 MET A O 1
ATOM 712 N N . VAL A 1 82 ? -8.481 -8.188 -1.876 1.00 90.88 82 VAL A N 1
ATOM 713 C CA . VAL A 1 82 ? -9.289 -8.973 -0.933 1.00 90.88 82 VAL A CA 1
ATOM 714 C C . VAL A 1 82 ? -8.664 -10.345 -0.749 1.00 90.88 82 VAL A C 1
ATOM 716 O O . VAL A 1 82 ? -8.537 -11.121 -1.698 1.00 90.88 82 VAL A O 1
ATOM 719 N N . LEU A 1 83 ? -8.289 -10.637 0.492 1.00 87.38 83 LEU A N 1
ATOM 720 C CA . LEU A 1 83 ? -7.685 -11.899 0.906 1.00 87.38 83 LEU A CA 1
ATOM 721 C C . LEU A 1 83 ? -8.438 -12.412 2.130 1.00 87.38 83 LEU A C 1
ATOM 723 O O . LEU A 1 83 ? -8.575 -11.696 3.121 1.00 87.38 83 LEU A O 1
ATOM 727 N N . SER A 1 84 ? -8.959 -13.638 2.052 1.00 85.12 84 SER A N 1
ATOM 728 C CA . SER A 1 84 ? -9.719 -14.267 3.146 1.00 85.12 84 SER A CA 1
ATOM 729 C C . SER A 1 84 ? -10.859 -13.385 3.692 1.00 85.12 84 SER A C 1
ATOM 731 O O . SER A 1 84 ? -11.074 -13.298 4.899 1.00 85.12 84 SER A O 1
ATOM 733 N N . GLY A 1 85 ? -11.566 -12.679 2.800 1.00 84.06 85 GLY A N 1
ATOM 734 C CA . GLY A 1 85 ? -12.684 -11.791 3.149 1.00 84.06 85 GLY A CA 1
ATOM 735 C C . GLY A 1 85 ? -12.292 -10.439 3.760 1.00 84.06 85 GLY A C 1
ATOM 736 O O . GLY A 1 85 ? -13.177 -9.673 4.133 1.00 84.06 85 GLY A O 1
ATOM 737 N N . LYS A 1 86 ? -10.995 -10.122 3.860 1.00 84.12 86 LYS A N 1
ATOM 738 C CA . LYS A 1 86 ? -10.493 -8.840 4.375 1.00 84.12 86 LYS A CA 1
ATOM 739 C C . LYS A 1 86 ? -10.033 -7.929 3.255 1.00 84.12 86 LYS A C 1
ATOM 741 O O . LYS A 1 86 ? -9.436 -8.397 2.288 1.00 84.12 86 LYS A O 1
ATOM 746 N N . VAL A 1 87 ? -10.274 -6.632 3.427 1.00 88.56 87 VAL A N 1
ATOM 747 C CA . VAL A 1 87 ? -9.853 -5.593 2.486 1.00 88.56 87 VAL A CA 1
ATOM 748 C C . VAL A 1 87 ? -8.501 -5.026 2.909 1.00 88.56 87 VAL A C 1
ATOM 750 O O . VAL A 1 87 ? -8.347 -4.518 4.022 1.00 88.56 87 VAL A O 1
ATOM 753 N N . TYR A 1 88 ? -7.548 -5.076 1.987 1.00 90.56 88 TYR A N 1
ATOM 754 C CA . TYR A 1 88 ? -6.228 -4.476 2.112 1.00 90.56 88 TYR A CA 1
ATO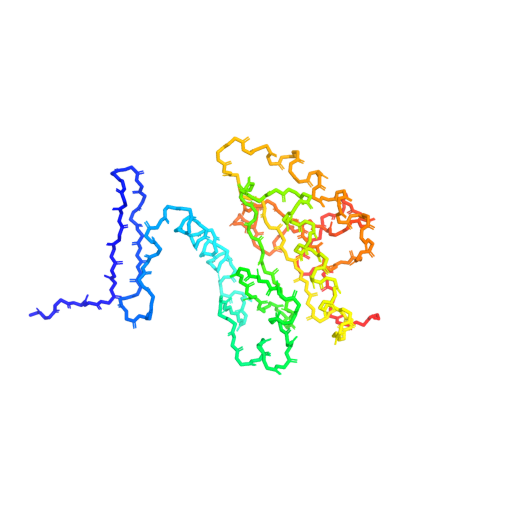M 755 C C . TYR A 1 88 ? -6.054 -3.397 1.047 1.00 90.56 88 TYR A C 1
ATOM 757 O O . TYR A 1 88 ? -6.317 -3.637 -0.132 1.00 90.56 88 TYR A O 1
ATOM 765 N N . LEU A 1 89 ? -5.612 -2.216 1.469 1.00 91.94 89 LEU A N 1
ATOM 766 C CA . LEU A 1 89 ? -5.264 -1.100 0.595 1.00 91.94 89 LEU A CA 1
ATOM 767 C C . LEU A 1 89 ? -3.741 -0.982 0.554 1.00 91.94 89 LEU A C 1
ATOM 769 O O . LEU A 1 89 ? -3.107 -0.811 1.592 1.00 91.94 89 LEU A O 1
ATOM 773 N N . TRP A 1 90 ? -3.155 -1.123 -0.625 1.00 93.38 90 TRP A N 1
ATOM 774 C CA . TRP A 1 90 ? -1.713 -1.128 -0.822 1.00 93.38 90 TRP A CA 1
ATOM 775 C C . TRP A 1 90 ? -1.176 0.260 -1.132 1.00 93.38 90 TRP A C 1
ATOM 777 O O . TRP A 1 90 ? -1.790 1.041 -1.858 1.00 93.38 90 TRP A O 1
ATOM 787 N N . GLU A 1 91 ? 0.011 0.510 -0.597 1.00 94.19 91 GLU A N 1
ATOM 788 C CA . GLU A 1 91 ? 0.822 1.694 -0.825 1.00 94.19 91 GLU A CA 1
ATOM 789 C C . GLU A 1 91 ? 2.273 1.262 -1.056 1.00 94.19 91 GLU A C 1
ATOM 791 O O . GLU A 1 91 ? 2.868 0.574 -0.219 1.00 94.19 91 GLU A O 1
ATOM 796 N N . VAL A 1 92 ? 2.861 1.641 -2.188 1.00 93.81 92 VAL A N 1
ATOM 797 C CA . VAL A 1 92 ? 4.255 1.334 -2.529 1.00 93.81 92 VAL A CA 1
ATOM 798 C C . VAL A 1 92 ? 5.107 2.589 -2.376 1.00 93.81 92 VAL A C 1
ATOM 800 O O . VAL A 1 92 ? 5.192 3.439 -3.262 1.00 93.81 92 VAL A O 1
ATOM 803 N N . ASP A 1 93 ? 5.815 2.678 -1.253 1.00 92.38 93 ASP A N 1
ATOM 804 C CA . ASP A 1 93 ? 6.747 3.761 -0.965 1.00 92.38 93 ASP A CA 1
ATOM 805 C C . ASP A 1 93 ? 8.130 3.458 -1.561 1.00 92.38 93 ASP A C 1
ATOM 807 O O . ASP A 1 93 ? 8.869 2.561 -1.137 1.00 92.38 93 ASP A O 1
ATOM 811 N N . ARG A 1 94 ? 8.496 4.262 -2.560 1.00 90.81 94 ARG A N 1
ATOM 812 C CA . ARG A 1 94 ? 9.796 4.221 -3.247 1.00 90.81 94 ARG A CA 1
ATOM 813 C C . ARG A 1 94 ? 10.765 5.294 -2.743 1.00 90.81 94 ARG A C 1
ATOM 815 O O . ARG A 1 94 ? 11.795 5.544 -3.370 1.00 90.81 94 ARG A O 1
ATOM 822 N N . GLY A 1 95 ? 10.434 5.990 -1.657 1.00 87.81 95 GLY A N 1
ATOM 823 C CA . GLY A 1 95 ? 11.206 7.116 -1.128 1.00 87.81 95 GLY A CA 1
ATOM 824 C C . GLY A 1 95 ? 11.187 8.349 -2.023 1.00 87.81 95 GLY A C 1
ATOM 825 O O . GLY A 1 95 ? 12.074 9.195 -1.918 1.00 87.81 95 GLY A O 1
ATOM 826 N N . THR A 1 96 ? 10.225 8.425 -2.943 1.00 87.56 96 THR A N 1
ATOM 827 C CA . THR A 1 96 ? 9.974 9.610 -3.771 1.00 87.56 96 THR A CA 1
ATOM 828 C C . THR A 1 96 ? 9.090 10.620 -3.058 1.00 87.56 96 THR A C 1
ATOM 830 O O . THR A 1 96 ? 9.142 11.797 -3.403 1.00 87.56 96 THR A O 1
ATOM 833 N N . GLU A 1 97 ? 8.303 10.160 -2.083 1.00 87.75 97 GLU A N 1
ATOM 834 C CA . GLU A 1 97 ? 7.444 11.012 -1.277 1.00 87.75 97 GLU A CA 1
ATOM 835 C C . GLU A 1 97 ? 8.169 11.510 -0.026 1.00 87.75 97 GLU A C 1
ATOM 837 O O . GLU A 1 97 ? 8.813 10.737 0.702 1.00 87.75 97 GLU A O 1
ATOM 842 N N . ASP A 1 98 ? 8.040 12.811 0.232 1.00 90.69 98 ASP A N 1
ATOM 843 C CA . ASP A 1 98 ? 8.502 13.397 1.484 1.00 90.69 98 ASP A CA 1
ATOM 844 C C . ASP A 1 98 ? 7.686 12.850 2.661 1.00 90.69 98 ASP A C 1
ATOM 846 O O . ASP A 1 98 ? 6.469 12.664 2.575 1.00 90.69 98 ASP A O 1
ATOM 850 N N . MET A 1 99 ? 8.375 12.570 3.765 1.00 90.19 99 MET A N 1
ATOM 851 C CA . MET A 1 99 ? 7.758 11.941 4.926 1.00 90.19 99 MET A CA 1
ATOM 852 C C . MET A 1 99 ? 6.653 12.789 5.539 1.00 90.19 99 MET A C 1
ATOM 854 O O . MET A 1 99 ? 5.536 12.311 5.721 1.00 90.19 99 MET A O 1
ATOM 858 N N . ASP A 1 100 ? 6.972 14.040 5.831 1.00 90.69 100 ASP A N 1
ATOM 859 C CA . ASP A 1 100 ? 6.163 14.879 6.706 1.00 90.69 100 ASP A CA 1
ATOM 860 C C . ASP A 1 100 ? 5.171 15.705 5.865 1.00 90.69 100 ASP A C 1
ATOM 862 O O . ASP A 1 100 ? 4.063 16.020 6.289 1.00 90.69 100 ASP A O 1
ATOM 866 N N . VAL A 1 101 ? 5.535 16.014 4.615 1.00 90.38 101 VAL A N 1
ATOM 867 C CA . VAL A 1 101 ? 4.717 16.841 3.715 1.00 90.38 101 VAL A CA 1
ATOM 868 C C . VAL A 1 101 ? 3.739 16.015 2.876 1.00 90.38 101 VAL A C 1
ATOM 870 O O . VAL A 1 101 ? 2.719 16.544 2.429 1.00 90.38 101 VAL A O 1
ATOM 873 N N . GLN A 1 102 ? 4.032 14.738 2.617 1.00 91.38 102 GLN A N 1
ATOM 874 C CA . GLN A 1 102 ? 3.234 13.919 1.696 1.00 91.38 102 GLN A CA 1
ATOM 875 C C . GLN A 1 102 ? 2.719 12.642 2.350 1.00 91.38 102 GLN A C 1
ATOM 877 O O . GLN A 1 102 ? 1.506 12.419 2.348 1.00 91.38 102 GLN A O 1
ATOM 882 N N . LEU A 1 103 ? 3.604 11.833 2.940 1.00 91.44 103 LEU A N 1
ATOM 883 C CA . LEU A 1 103 ? 3.204 10.533 3.474 1.00 91.44 103 LEU A CA 1
ATOM 884 C C . LEU A 1 103 ? 2.362 10.655 4.750 1.00 91.44 103 LEU A C 1
ATOM 886 O O . LEU A 1 103 ? 1.329 9.995 4.856 1.00 91.44 103 LEU A O 1
ATOM 890 N N . GLU A 1 104 ? 2.742 11.526 5.685 1.00 93.06 104 GLU A N 1
ATOM 891 C CA . GLU A 1 104 ? 1.962 11.742 6.907 1.00 93.06 104 GLU A CA 1
ATOM 892 C C . GLU A 1 104 ? 0.541 12.259 6.611 1.00 93.06 104 GLU A C 1
ATOM 894 O O . GLU A 1 104 ? -0.421 11.610 7.038 1.00 93.06 104 GLU A O 1
ATOM 899 N N . PRO A 1 105 ? 0.341 13.312 5.787 1.00 93.00 105 PRO A N 1
ATOM 900 C CA . PRO A 1 105 ? -1.002 13.711 5.379 1.00 93.00 105 PRO A CA 1
ATOM 901 C C . PRO A 1 105 ? -1.772 12.604 4.651 1.00 93.00 105 PRO A C 1
ATOM 903 O O . PRO A 1 105 ? -2.999 12.560 4.729 1.00 93.00 105 PRO A O 1
ATOM 906 N N . LYS A 1 106 ? -1.094 11.703 3.925 1.00 91.81 106 LYS A N 1
ATOM 907 C CA . LYS A 1 106 ? -1.735 10.540 3.289 1.00 91.81 106 LYS A CA 1
ATOM 908 C C . LYS A 1 106 ? -2.274 9.563 4.337 1.00 91.81 106 LYS A C 1
ATOM 910 O O . LYS A 1 106 ? -3.426 9.145 4.237 1.00 91.81 106 LYS A O 1
ATOM 915 N N . ILE A 1 107 ? -1.482 9.258 5.364 1.00 92.75 107 ILE A N 1
ATOM 916 C CA . ILE A 1 107 ? -1.887 8.420 6.503 1.00 92.75 107 ILE A CA 1
ATOM 917 C C . ILE A 1 107 ? -3.076 9.043 7.241 1.00 92.75 107 ILE A C 1
ATOM 919 O O . ILE A 1 107 ? -4.056 8.348 7.516 1.00 92.75 107 ILE A O 1
ATOM 923 N N . ASP A 1 108 ? -3.052 10.352 7.493 1.00 92.62 108 ASP A N 1
ATOM 924 C CA . ASP A 1 108 ? -4.151 11.044 8.176 1.00 92.62 108 ASP A CA 1
ATOM 925 C C . ASP A 1 108 ? -5.473 10.934 7.402 1.00 92.62 108 ASP A C 1
ATOM 927 O O . ASP A 1 108 ? -6.531 10.706 7.991 1.00 92.62 108 ASP A O 1
ATOM 931 N N . LYS A 1 109 ? -5.434 10.979 6.066 1.00 91.56 109 LYS A N 1
ATOM 932 C CA . LYS A 1 109 ? -6.633 10.755 5.243 1.00 91.56 109 LYS A CA 1
ATOM 933 C C . LYS A 1 109 ? -7.206 9.346 5.400 1.00 91.56 109 LYS A C 1
ATOM 935 O O . LYS A 1 109 ? -8.425 9.199 5.464 1.00 91.56 109 LYS A O 1
ATOM 940 N N . TYR A 1 110 ? -6.361 8.316 5.498 1.00 91.12 110 TYR A N 1
ATOM 941 C CA . TYR A 1 110 ? -6.819 6.952 5.797 1.00 91.12 110 TYR A CA 1
ATOM 942 C C . TYR A 1 110 ? -7.451 6.845 7.183 1.00 91.12 110 TYR A C 1
ATOM 944 O O . TYR A 1 110 ? -8.403 6.088 7.376 1.00 91.12 110 TYR A O 1
ATOM 952 N N . ILE A 1 111 ? -6.932 7.590 8.158 1.00 91.31 111 ILE A N 1
ATOM 953 C CA . ILE A 1 111 ? -7.500 7.648 9.506 1.00 91.31 111 ILE A CA 1
ATOM 954 C C . ILE A 1 111 ? -8.891 8.278 9.463 1.00 91.31 111 ILE A C 1
ATOM 956 O O . ILE A 1 111 ? -9.825 7.710 10.031 1.00 91.31 111 ILE A O 1
ATOM 960 N N . GLU A 1 112 ? -9.046 9.403 8.766 1.00 89.81 112 GLU A N 1
ATOM 961 C CA . GLU A 1 112 ? -10.340 10.070 8.601 1.00 89.81 112 GLU A CA 1
ATOM 962 C C . GLU A 1 112 ? -11.349 9.209 7.836 1.00 89.81 112 GLU A C 1
ATOM 964 O O . GLU A 1 112 ? -12.506 9.116 8.248 1.00 89.81 112 GLU A O 1
ATOM 969 N N . LEU A 1 113 ? -10.912 8.509 6.784 1.00 87.62 113 LEU A N 1
ATOM 970 C CA . LEU A 1 113 ? -11.748 7.539 6.077 1.00 87.62 113 LEU A CA 1
ATOM 971 C C . LEU A 1 113 ? -12.171 6.386 6.998 1.00 87.62 113 LEU A C 1
ATOM 973 O O . LEU A 1 113 ? -13.330 5.998 7.029 1.00 87.62 113 LEU A O 1
ATOM 977 N N . ALA A 1 114 ? -11.256 5.843 7.800 1.00 87.81 114 ALA A N 1
ATOM 978 C CA . ALA A 1 114 ? -11.594 4.755 8.713 1.00 87.81 114 ALA A CA 1
ATOM 979 C C . ALA A 1 114 ? -12.556 5.181 9.831 1.00 87.81 114 ALA A C 1
ATOM 981 O O . ALA A 1 114 ? -13.287 4.341 10.344 1.00 87.81 114 ALA A O 1
ATOM 982 N N . LYS A 1 115 ? -12.577 6.463 10.222 1.00 87.38 115 LYS A N 1
ATOM 983 C CA . LYS A 1 115 ? -13.543 6.988 11.202 1.00 87.38 115 LYS A CA 1
ATOM 984 C C . LYS A 1 115 ? -14.977 7.031 10.661 1.00 87.38 115 LYS A C 1
ATOM 986 O O . LYS A 1 115 ? -15.904 7.040 11.465 1.00 87.38 115 LYS A O 1
ATOM 991 N N . SER A 1 116 ? -15.171 7.074 9.341 1.00 84.88 116 SER A N 1
ATOM 992 C CA . SER A 1 116 ? -16.504 7.088 8.719 1.00 84.88 116 SER A CA 1
ATOM 993 C C . SER A 1 116 ? -17.038 5.699 8.361 1.00 84.88 116 SER A C 1
ATOM 995 O O . SER A 1 116 ? -18.165 5.588 7.880 1.00 84.88 116 SER A O 1
ATOM 997 N N . LEU A 1 117 ? -16.261 4.644 8.618 1.00 83.00 117 LEU A N 1
ATOM 998 C CA . LEU A 1 117 ? -16.595 3.259 8.298 1.00 83.00 117 LEU A CA 1
ATOM 999 C C . LEU A 1 117 ? -16.641 2.398 9.572 1.00 83.00 117 LEU A C 1
ATOM 1001 O O . LEU A 1 117 ? -16.080 2.786 10.600 1.00 83.00 117 LEU A O 1
ATOM 1005 N N . PRO A 1 118 ? -17.283 1.214 9.534 1.00 82.69 118 PRO A N 1
ATOM 1006 C CA . PRO A 1 118 ? -17.196 0.252 10.627 1.00 82.69 118 PRO A CA 1
ATOM 1007 C C . PRO A 1 118 ? -15.742 -0.036 11.022 1.00 82.69 118 PRO A C 1
ATOM 1009 O O . PRO A 1 118 ? -14.850 -0.113 10.168 1.00 82.69 118 PRO A O 1
ATOM 1012 N N . TYR A 1 119 ? -15.493 -0.209 12.319 1.00 76.44 119 TYR A N 1
ATOM 1013 C CA . TYR A 1 119 ? -14.152 -0.505 12.814 1.00 76.44 119 TYR A CA 1
ATOM 1014 C C . TYR A 1 119 ? -13.570 -1.749 12.123 1.00 76.44 119 TYR A C 1
ATOM 1016 O O . TYR A 1 119 ? -14.245 -2.766 11.984 1.00 76.44 119 TYR A O 1
ATOM 1024 N N . GLY A 1 120 ? -12.318 -1.657 11.666 1.00 73.94 120 GLY A N 1
ATOM 1025 C CA . GLY A 1 120 ? -11.640 -2.765 10.988 1.00 73.94 120 GLY A CA 1
ATOM 1026 C C . GLY A 1 120 ? -12.113 -3.044 9.556 1.00 73.94 120 GLY A C 1
ATOM 1027 O O . GLY A 1 120 ? -11.785 -4.101 9.026 1.00 73.94 120 GLY A O 1
ATOM 1028 N N . SER A 1 121 ? -12.841 -2.117 8.916 1.00 84.06 121 SER A N 1
ATOM 1029 C CA . SER A 1 121 ? -13.319 -2.279 7.528 1.00 84.06 121 SER A CA 1
ATOM 1030 C C . SER A 1 121 ? -12.201 -2.527 6.510 1.00 84.06 121 SER A C 1
ATOM 1032 O O . SER A 1 121 ? -12.433 -3.177 5.494 1.00 84.06 121 SER A O 1
ATOM 1034 N N . PHE A 1 122 ? -10.998 -2.009 6.763 1.00 87.56 122 PHE A N 1
ATOM 1035 C CA . PHE A 1 122 ? -9.822 -2.244 5.933 1.00 87.56 122 PHE A CA 1
ATOM 1036 C C . PHE A 1 122 ? -8.529 -2.114 6.745 1.00 87.56 122 PHE A C 1
ATOM 1038 O O . PHE A 1 122 ? -8.504 -1.497 7.815 1.00 87.56 122 PHE A O 1
ATOM 1045 N N . GLN A 1 123 ? -7.445 -2.659 6.198 1.00 88.94 123 GLN A N 1
ATOM 1046 C CA . GLN A 1 123 ? -6.072 -2.395 6.630 1.00 88.94 123 GLN A CA 1
ATOM 1047 C C . GLN A 1 123 ? -5.290 -1.772 5.469 1.00 88.94 123 GLN A C 1
ATOM 1049 O O . GLN A 1 123 ? -5.567 -2.058 4.307 1.00 88.94 123 GLN A O 1
ATOM 1054 N N . VAL A 1 124 ? -4.318 -0.919 5.773 1.00 91.12 124 VAL A N 1
ATOM 1055 C CA . VAL A 1 124 ? -3.404 -0.336 4.784 1.00 91.12 124 VAL A CA 1
ATOM 1056 C C . VAL A 1 124 ? -2.065 -1.048 4.893 1.00 91.12 124 VAL A C 1
ATOM 1058 O O . VAL A 1 124 ? -1.543 -1.165 5.998 1.00 91.12 124 VAL A O 1
ATOM 1061 N N . ILE A 1 125 ? -1.503 -1.512 3.780 1.00 90.94 125 ILE A N 1
ATOM 1062 C CA . ILE A 1 125 ? -0.168 -2.111 3.736 1.00 90.94 125 ILE A CA 1
ATOM 1063 C C . ILE A 1 125 ? 0.772 -1.168 2.990 1.00 90.94 125 ILE A C 1
ATOM 1065 O O . ILE A 1 125 ? 0.623 -0.946 1.792 1.00 90.94 125 ILE A O 1
ATOM 1069 N N . LEU A 1 126 ? 1.761 -0.644 3.709 1.00 92.44 126 LEU A N 1
ATOM 1070 C CA . LEU A 1 126 ? 2.834 0.196 3.191 1.00 92.44 126 LEU A CA 1
ATOM 1071 C C . LEU A 1 126 ? 4.061 -0.675 2.911 1.00 92.44 126 LEU A C 1
ATOM 1073 O O . LEU A 1 126 ? 4.700 -1.182 3.837 1.00 92.44 126 LEU A O 1
ATOM 1077 N N . THR A 1 127 ? 4.413 -0.847 1.641 1.00 92.19 127 THR A N 1
ATOM 1078 C CA . THR A 1 127 ? 5.647 -1.543 1.256 1.00 92.19 127 THR A CA 1
ATOM 1079 C C . THR A 1 127 ? 6.763 -0.565 0.955 1.00 92.19 127 THR A C 1
ATOM 1081 O O . THR A 1 127 ? 6.555 0.443 0.290 1.00 92.19 127 THR A O 1
ATOM 1084 N N . LEU A 1 128 ? 7.968 -0.879 1.423 1.00 91.94 128 LEU A N 1
ATOM 1085 C CA . LEU A 1 128 ? 9.168 -0.101 1.146 1.00 91.94 128 LEU A CA 1
ATOM 1086 C C . LEU A 1 128 ? 9.952 -0.766 0.021 1.00 91.94 128 LEU A C 1
ATOM 1088 O O . LEU A 1 128 ? 10.526 -1.845 0.206 1.00 91.94 128 LEU A O 1
ATOM 1092 N N . GLN A 1 129 ? 10.005 -0.107 -1.133 1.00 91.38 129 GLN A N 1
ATOM 1093 C CA . GLN A 1 129 ? 10.736 -0.575 -2.304 1.00 91.38 129 GLN A CA 1
ATOM 1094 C C . GLN A 1 129 ? 12.006 0.252 -2.489 1.00 91.38 129 GLN A C 1
ATOM 1096 O O . GLN A 1 129 ? 11.964 1.459 -2.738 1.00 91.38 129 GLN A O 1
ATOM 1101 N N . LYS A 1 130 ? 13.174 -0.393 -2.374 1.00 87.94 130 LYS A N 1
ATOM 1102 C CA . LYS A 1 130 ? 14.462 0.303 -2.493 1.00 87.94 130 LYS A CA 1
ATOM 1103 C C . LYS A 1 130 ? 14.590 0.958 -3.867 1.00 87.94 130 LYS A C 1
ATOM 1105 O O . LYS A 1 130 ? 14.775 0.280 -4.874 1.00 87.94 130 LYS A O 1
ATOM 1110 N N . TYR A 1 131 ? 14.615 2.286 -3.891 1.00 84.12 131 TYR A N 1
ATOM 1111 C CA . TYR A 1 131 ? 14.860 3.055 -5.103 1.00 84.12 131 TYR A CA 1
ATOM 1112 C C . TYR A 1 131 ? 15.947 4.113 -4.881 1.00 84.12 131 TYR A C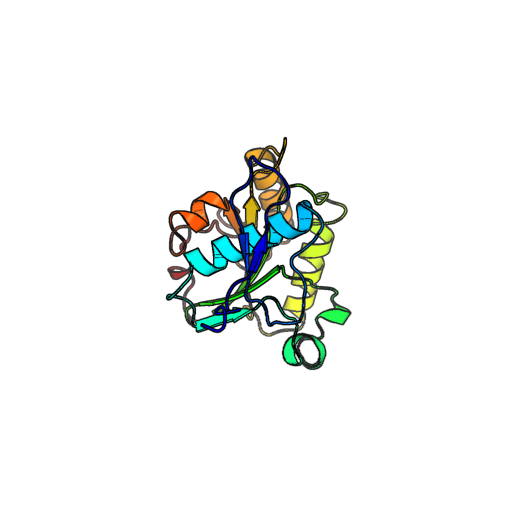 1
ATOM 1114 O O . TYR A 1 131 ? 16.005 4.794 -3.855 1.00 84.12 131 TYR A O 1
ATOM 1122 N N . ARG A 1 132 ? 16.850 4.242 -5.863 1.00 80.50 132 ARG A N 1
ATOM 1123 C CA . ARG A 1 132 ? 18.006 5.157 -5.839 1.00 80.50 132 ARG A CA 1
ATOM 1124 C C . ARG A 1 132 ? 18.802 5.073 -4.527 1.00 80.50 132 ARG A C 1
ATOM 1126 O O . ARG A 1 132 ? 19.329 4.021 -4.181 1.00 80.50 132 ARG A O 1
ATOM 1133 N N . ARG A 1 133 ? 18.934 6.209 -3.837 1.00 81.38 133 ARG A N 1
ATOM 1134 C CA . ARG A 1 133 ? 19.724 6.397 -2.619 1.00 81.38 133 ARG A CA 1
ATOM 1135 C C . ARG A 1 133 ? 18.875 6.254 -1.353 1.00 81.38 133 ARG A C 1
ATOM 1137 O O . ARG A 1 133 ? 19.362 6.598 -0.280 1.00 81.38 133 ARG A O 1
ATOM 1144 N N . MET A 1 134 ? 17.629 5.774 -1.456 1.00 85.62 134 MET A N 1
ATOM 1145 C CA . MET A 1 134 ? 16.793 5.558 -0.279 1.00 85.62 134 MET A CA 1
ATOM 1146 C C . MET A 1 134 ? 17.467 4.562 0.669 1.00 85.62 134 MET A C 1
ATOM 1148 O O . MET A 1 134 ? 17.756 3.419 0.301 1.00 85.62 134 MET A O 1
ATOM 1152 N N . ASN A 1 135 ? 17.682 4.993 1.911 1.00 89.88 135 ASN A N 1
ATOM 1153 C CA . ASN A 1 135 ? 18.024 4.093 3.001 1.00 89.88 135 ASN A CA 1
ATOM 1154 C C . ASN A 1 135 ? 16.724 3.498 3.554 1.00 89.88 135 ASN A C 1
ATOM 1156 O O . ASN A 1 135 ? 15.997 4.154 4.298 1.00 89.88 135 ASN A O 1
ATOM 1160 N N . VAL A 1 136 ? 16.446 2.258 3.154 1.00 87.62 136 VAL A N 1
ATOM 1161 C CA . VAL A 1 136 ? 15.227 1.523 3.512 1.00 87.62 136 VAL A CA 1
ATOM 1162 C C . VAL A 1 136 ? 15.061 1.411 5.029 1.00 87.62 136 VAL A C 1
ATOM 1164 O O . VAL A 1 136 ? 13.964 1.628 5.525 1.00 87.62 136 VAL A O 1
ATOM 1167 N N . GLY A 1 137 ? 16.141 1.142 5.772 1.00 85.56 137 GLY A N 1
ATOM 1168 C CA . GLY A 1 137 ? 16.093 1.008 7.231 1.00 85.56 137 GLY A CA 1
ATOM 1169 C C . GLY A 1 137 ? 15.701 2.313 7.924 1.00 85.56 137 GLY A C 1
ATOM 1170 O O . GLY A 1 137 ? 14.799 2.323 8.757 1.00 85.56 137 GLY A O 1
ATOM 1171 N N . ASN A 1 138 ? 16.306 3.434 7.520 1.00 89.06 138 ASN A N 1
ATOM 1172 C CA . ASN A 1 138 ? 15.944 4.748 8.060 1.00 89.06 138 ASN A CA 1
ATOM 1173 C C . ASN A 1 138 ? 14.508 5.143 7.682 1.00 89.06 138 ASN A C 1
ATOM 1175 O O . ASN A 1 138 ? 13.793 5.704 8.511 1.00 89.06 138 ASN A O 1
ATOM 1179 N N . ARG A 1 139 ? 14.075 4.846 6.445 1.00 90.94 139 ARG A N 1
ATOM 1180 C CA . ARG A 1 139 ? 12.703 5.124 5.986 1.00 90.94 139 ARG A CA 1
ATOM 1181 C C . ARG A 1 139 ? 11.686 4.296 6.776 1.00 90.94 139 ARG A C 1
ATOM 1183 O O . ARG A 1 139 ? 10.722 4.863 7.277 1.00 90.94 139 ARG A O 1
ATOM 1190 N N . ALA A 1 140 ? 11.958 3.005 6.971 1.00 88.31 140 ALA A N 1
ATOM 1191 C CA . ALA A 1 140 ? 11.147 2.105 7.787 1.00 88.31 140 ALA A CA 1
ATOM 1192 C C . ALA A 1 140 ? 11.037 2.586 9.233 1.00 88.31 140 ALA A C 1
ATOM 1194 O O . ALA A 1 140 ? 9.933 2.701 9.750 1.00 88.31 140 ALA A O 1
ATOM 1195 N N . GLY A 1 141 ? 12.166 2.922 9.864 1.00 86.75 141 GLY A N 1
ATOM 1196 C CA . GLY A 1 141 ? 12.188 3.399 11.246 1.00 86.75 141 GLY A CA 1
ATOM 1197 C C . GLY A 1 141 ? 11.349 4.662 11.438 1.00 86.75 141 GLY A C 1
ATOM 1198 O O . GLY A 1 141 ? 10.528 4.715 12.350 1.00 86.75 141 GLY A O 1
ATOM 1199 N N . ARG A 1 142 ? 11.484 5.647 10.538 1.00 89.94 142 ARG A N 1
ATOM 1200 C CA . ARG A 1 142 ? 10.651 6.859 10.573 1.00 89.94 142 ARG A CA 1
ATOM 1201 C C . ARG A 1 142 ? 9.171 6.555 10.336 1.00 89.94 142 ARG A C 1
ATOM 1203 O O . ARG A 1 142 ? 8.332 7.148 11.000 1.00 89.94 142 ARG A O 1
ATOM 1210 N N . LEU A 1 143 ? 8.846 5.648 9.411 1.00 89.56 143 LEU A N 1
ATOM 1211 C CA . LEU A 1 143 ? 7.456 5.291 9.111 1.00 89.56 143 LEU A CA 1
ATOM 1212 C C . LEU A 1 143 ? 6.794 4.599 10.298 1.00 89.56 143 LEU A C 1
ATOM 1214 O O . LEU A 1 143 ? 5.678 4.941 10.669 1.00 89.56 143 LEU A O 1
ATOM 1218 N N . VAL A 1 144 ? 7.500 3.666 10.930 1.00 87.12 144 VAL A N 1
ATOM 1219 C CA . VAL A 1 144 ? 7.013 2.980 12.129 1.00 87.12 144 VAL A CA 1
ATOM 1220 C C . VAL A 1 144 ? 6.818 3.967 13.281 1.00 87.12 144 VAL A C 1
ATOM 1222 O O . VAL A 1 144 ? 5.775 3.913 13.926 1.00 87.12 144 VAL A O 1
ATOM 1225 N N . ALA A 1 145 ? 7.761 4.889 13.506 1.00 87.19 145 ALA A N 1
ATOM 1226 C CA . ALA A 1 145 ? 7.633 5.922 14.537 1.00 87.19 145 ALA A CA 1
ATOM 1227 C C . ALA A 1 145 ? 6.422 6.840 14.289 1.00 87.19 145 ALA A C 1
ATOM 1229 O O . ALA A 1 145 ? 5.614 7.063 15.184 1.00 87.19 145 ALA A O 1
ATOM 1230 N N . MET A 1 146 ? 6.228 7.285 13.047 1.00 89.19 146 MET A N 1
ATOM 1231 C CA . MET A 1 146 ? 5.056 8.072 12.659 1.00 89.19 146 MET A CA 1
ATOM 1232 C C . MET A 1 146 ? 3.753 7.305 12.909 1.00 89.19 146 M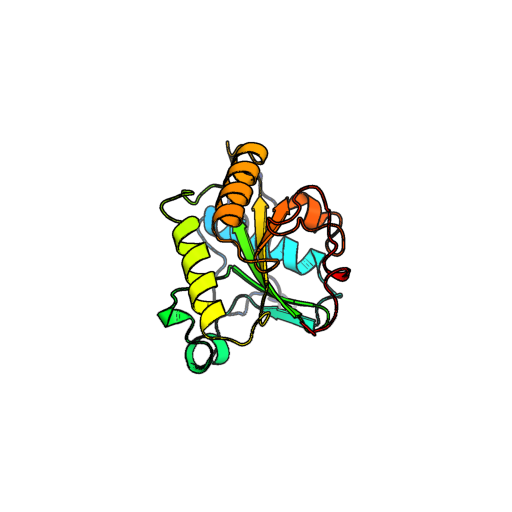ET A C 1
ATOM 1234 O O . MET A 1 146 ? 2.814 7.841 13.487 1.00 89.19 146 MET A O 1
ATOM 1238 N N . LEU A 1 147 ? 3.681 6.030 12.515 1.00 88.25 147 LEU A N 1
ATOM 1239 C CA . LEU A 1 147 ? 2.491 5.209 12.746 1.00 88.25 147 LEU A CA 1
ATOM 1240 C C . LEU A 1 147 ? 2.243 4.957 14.244 1.00 88.25 147 LEU A C 1
ATOM 1242 O O . LEU A 1 147 ? 1.079 4.913 14.648 1.00 88.25 147 LEU A O 1
ATOM 1246 N N . GLN A 1 148 ? 3.302 4.830 15.059 1.00 84.94 148 GLN A N 1
ATOM 1247 C CA . GLN A 1 148 ? 3.235 4.731 16.527 1.00 84.94 148 GLN A CA 1
ATOM 1248 C C . GLN A 1 148 ? 2.475 5.903 17.138 1.00 84.94 148 GLN A C 1
ATOM 1250 O O . GLN A 1 148 ? 1.537 5.679 17.902 1.00 84.94 148 GLN A O 1
ATOM 1255 N N . GLU A 1 149 ? 2.810 7.124 16.734 1.00 87.25 149 GLU A N 1
ATOM 1256 C CA . GLU A 1 149 ? 2.186 8.349 17.242 1.00 87.25 149 GLU A CA 1
ATOM 1257 C C . GLU A 1 149 ? 0.692 8.459 16.903 1.00 87.25 149 GLU A C 1
ATOM 1259 O O . GLU A 1 149 ? -0.062 9.111 17.622 1.00 87.25 149 GLU A O 1
ATOM 1264 N N . LYS A 1 150 ? 0.226 7.793 15.838 1.00 87.12 150 LYS A N 1
ATOM 1265 C CA . LYS A 1 150 ? -1.192 7.816 15.436 1.00 87.12 150 LYS A CA 1
ATOM 1266 C C . LYS A 1 150 ? -2.073 6.853 16.249 1.00 87.12 150 LYS A C 1
ATOM 1268 O O . LYS A 1 150 ? -3.298 6.928 16.154 1.00 87.12 150 LYS A O 1
ATOM 1273 N N . GLU A 1 151 ? -1.482 5.919 17.000 1.00 82.56 151 GLU A N 1
ATOM 1274 C CA . GLU A 1 151 ? -2.170 4.952 17.879 1.00 82.56 151 GLU A CA 1
ATOM 1275 C C . GLU A 1 151 ? -3.269 4.089 17.208 1.00 82.56 151 GLU A C 1
ATOM 1277 O O . GLU A 1 151 ? -4.218 3.625 17.846 1.00 82.56 151 GLU A O 1
ATOM 1282 N N . ARG A 1 152 ? -3.149 3.796 15.907 1.00 81.19 152 ARG A N 1
ATOM 1283 C CA . ARG A 1 152 ? -4.210 3.147 15.099 1.00 81.19 152 ARG A CA 1
ATOM 1284 C C . ARG A 1 152 ? -4.241 1.613 15.133 1.00 81.19 152 ARG A C 1
ATOM 1286 O O . ARG A 1 152 ? -4.695 0.973 14.186 1.00 81.19 152 ARG A O 1
ATOM 1293 N N . GLY A 1 153 ? -3.811 0.992 16.231 1.00 74.56 153 GLY A N 1
ATOM 1294 C CA . GLY A 1 153 ? -3.954 -0.460 16.422 1.00 74.56 153 GLY A CA 1
ATOM 1295 C C . GLY A 1 153 ? -3.255 -1.254 15.323 1.00 74.56 153 GLY A C 1
ATOM 1296 O O . GLY A 1 153 ? -2.074 -1.019 15.153 1.00 74.56 153 GLY A O 1
ATOM 1297 N N . ASN A 1 154 ? -3.969 -2.136 14.603 1.00 76.44 154 ASN A N 1
ATOM 1298 C CA . ASN A 1 154 ? -3.497 -2.929 13.447 1.00 76.44 154 ASN A CA 1
ATOM 1299 C C . ASN A 1 154 ? -3.953 -2.376 12.084 1.00 76.44 154 ASN A C 1
ATOM 1301 O O . ASN A 1 154 ? -3.970 -3.107 11.095 1.00 76.44 154 ASN A O 1
ATOM 1305 N N . GLN A 1 155 ? -4.369 -1.109 12.024 1.00 84.62 155 GLN A N 1
ATOM 1306 C CA . GLN A 1 155 ? -4.870 -0.520 10.783 1.00 84.62 155 GLN A CA 1
ATOM 1307 C C . GLN A 1 155 ? -3.776 -0.374 9.714 1.00 84.62 155 GLN A C 1
ATOM 1309 O O . GLN A 1 155 ? -4.093 -0.489 8.535 1.00 84.62 155 GLN A O 1
ATOM 1314 N N . PHE A 1 156 ? -2.518 -0.138 10.097 1.00 87.81 156 PHE A N 1
ATOM 1315 C CA . PHE A 1 156 ? -1.417 0.110 9.163 1.00 87.81 156 PHE A CA 1
ATOM 1316 C C . PHE A 1 156 ? -0.332 -0.946 9.314 1.00 87.81 156 PHE A C 1
ATOM 1318 O O . PHE A 1 156 ? 0.241 -1.114 10.380 1.00 87.81 156 PHE A O 1
ATOM 1325 N N . LEU A 1 157 ? -0.020 -1.652 8.244 1.00 86.38 157 LEU A N 1
ATOM 1326 C CA . LEU A 1 157 ? 1.012 -2.672 8.206 1.00 86.38 157 LEU A CA 1
ATOM 1327 C C . LEU A 1 157 ? 2.176 -2.154 7.368 1.00 86.38 157 LEU A C 1
ATOM 1329 O O . LEU A 1 157 ? 1.963 -1.436 6.393 1.00 86.38 157 LEU A O 1
ATOM 1333 N N . VAL A 1 158 ? 3.402 -2.510 7.740 1.00 86.44 158 VAL A N 1
ATOM 1334 C CA . VAL A 1 158 ? 4.608 -2.092 7.014 1.00 86.44 158 VAL A CA 1
ATOM 1335 C C . VAL A 1 158 ? 5.389 -3.333 6.611 1.00 86.44 158 VAL A C 1
ATOM 1337 O O . VAL A 1 158 ? 5.524 -4.267 7.394 1.00 86.44 158 VAL A O 1
ATOM 1340 N N . ALA A 1 159 ? 5.927 -3.373 5.400 1.00 86.69 159 ALA A N 1
ATOM 1341 C CA . ALA A 1 159 ? 6.797 -4.467 4.978 1.00 86.69 159 ALA A CA 1
ATOM 1342 C C . ALA A 1 159 ? 7.874 -3.989 4.011 1.00 86.69 159 ALA A C 1
ATOM 1344 O O . ALA A 1 159 ? 7.739 -2.960 3.349 1.00 86.69 159 ALA A O 1
ATOM 1345 N N . LEU A 1 160 ? 8.953 -4.759 3.899 1.00 87.88 160 LEU A N 1
ATOM 1346 C CA . LEU A 1 160 ? 9.851 -4.611 2.763 1.00 87.88 160 LEU A CA 1
ATOM 1347 C C . LEU A 1 160 ? 9.194 -5.246 1.545 1.00 87.88 160 LEU A C 1
ATOM 1349 O O . LEU A 1 160 ? 8.687 -6.364 1.618 1.00 87.88 160 LEU A O 1
ATOM 1353 N N . HIS A 1 161 ? 9.240 -4.554 0.413 1.00 90.44 161 HIS A N 1
ATOM 1354 C CA . HIS A 1 161 ? 8.631 -5.055 -0.814 1.00 90.44 161 HIS A CA 1
ATOM 1355 C C . HIS A 1 161 ? 9.265 -6.388 -1.262 1.00 90.44 161 HIS A C 1
ATOM 1357 O O . HIS A 1 161 ? 8.571 -7.302 -1.698 1.00 90.44 161 HIS A O 1
ATOM 1363 N N . SER A 1 162 ? 10.580 -6.549 -1.069 1.00 88.25 162 SER A N 1
ATOM 1364 C CA . SER A 1 162 ? 11.294 -7.808 -1.323 1.00 88.25 162 SER A CA 1
ATOM 1365 C C . SER A 1 162 ? 10.789 -8.978 -0.486 1.00 88.25 162 SER A C 1
ATOM 1367 O O . SER A 1 162 ? 10.776 -10.106 -0.972 1.00 88.25 162 SER A O 1
ATOM 1369 N N . ASP A 1 163 ? 10.388 -8.714 0.756 1.00 85.62 163 ASP A N 1
ATOM 1370 C CA . ASP A 1 163 ? 9.969 -9.757 1.690 1.00 85.62 163 ASP A CA 1
ATOM 1371 C C . ASP A 1 163 ? 8.572 -10.255 1.312 1.00 85.62 163 ASP A C 1
ATOM 1373 O O . ASP A 1 163 ? 8.352 -11.461 1.260 1.00 85.62 163 ASP A O 1
ATOM 1377 N N . VAL A 1 164 ? 7.677 -9.337 0.923 1.00 86.38 164 VAL A N 1
ATOM 1378 C CA . VAL A 1 164 ? 6.348 -9.674 0.383 1.00 86.38 164 VAL A CA 1
ATOM 1379 C C . VAL A 1 164 ? 6.464 -10.519 -0.887 1.00 86.38 164 VAL A C 1
ATOM 1381 O O . VAL A 1 164 ? 5.731 -11.485 -1.052 1.00 86.38 164 VAL A O 1
ATOM 1384 N N . LYS A 1 165 ? 7.413 -10.208 -1.776 1.00 88.19 165 LYS A N 1
ATOM 1385 C CA . LYS A 1 165 ? 7.638 -11.011 -2.988 1.00 88.19 165 LYS A CA 1
ATOM 1386 C C . LYS A 1 165 ? 8.166 -12.414 -2.694 1.00 88.19 165 LYS A C 1
ATOM 1388 O O . LYS A 1 165 ? 7.882 -13.347 -3.439 1.00 88.19 165 LYS A O 1
ATOM 1393 N N . ALA A 1 166 ? 8.994 -12.551 -1.660 1.00 85.44 166 ALA A N 1
ATOM 1394 C CA . ALA A 1 166 ? 9.600 -13.827 -1.298 1.00 85.44 166 ALA A CA 1
ATOM 1395 C C . ALA A 1 166 ? 8.619 -14.741 -0.551 1.00 85.44 166 ALA A C 1
ATOM 1397 O O . ALA A 1 166 ? 8.641 -15.953 -0.758 1.00 85.44 166 ALA A O 1
ATOM 1398 N N . ASP A 1 167 ? 7.777 -14.165 0.309 1.00 82.75 167 ASP A N 1
ATOM 1399 C CA . ASP A 1 167 ? 6.762 -14.882 1.077 1.00 82.75 167 ASP A CA 1
ATOM 1400 C C . ASP A 1 167 ? 5.518 -13.988 1.293 1.00 82.75 167 ASP A C 1
ATOM 1402 O O . ASP A 1 167 ? 5.402 -13.313 2.318 1.00 82.75 167 ASP A O 1
ATOM 1406 N N . PRO A 1 168 ? 4.578 -13.960 0.329 1.00 77.94 168 PRO A N 1
ATOM 1407 C CA . PRO A 1 168 ? 3.448 -13.021 0.316 1.00 77.94 168 PRO A CA 1
ATOM 1408 C C . PRO A 1 168 ? 2.429 -13.280 1.426 1.00 77.94 168 PRO A C 1
ATOM 1410 O O . PRO A 1 168 ? 1.740 -12.367 1.887 1.00 77.94 168 PRO A O 1
ATOM 1413 N N . ILE A 1 169 ? 2.327 -14.532 1.870 1.00 73.50 169 ILE A N 1
ATOM 1414 C CA . ILE A 1 169 ? 1.473 -14.937 2.994 1.00 73.50 169 ILE A CA 1
ATOM 1415 C C . ILE A 1 169 ? 2.263 -14.877 4.313 1.00 73.50 169 ILE A C 1
ATOM 1417 O O . ILE A 1 169 ? 1.678 -14.721 5.392 1.00 73.50 169 ILE A O 1
ATOM 1421 N N . GLY A 1 170 ? 3.590 -14.977 4.226 1.00 61.56 170 GLY A N 1
ATOM 1422 C CA . GLY A 1 170 ? 4.535 -14.762 5.307 1.00 61.56 170 GLY A CA 1
ATOM 1423 C C . GLY A 1 170 ? 4.582 -13.342 5.844 1.00 61.56 170 GLY A C 1
ATOM 1424 O O . GLY A 1 170 ? 3.791 -12.472 5.500 1.00 61.56 170 GLY A O 1
ATOM 1425 N N . ALA A 1 171 ? 5.473 -13.148 6.813 1.00 54.00 171 ALA A N 1
ATOM 1426 C CA . ALA A 1 171 ? 5.438 -12.041 7.762 1.00 54.00 171 ALA A CA 1
ATOM 1427 C C . ALA A 1 171 ? 5.312 -10.642 7.115 1.00 54.00 171 ALA A C 1
ATOM 1429 O O . ALA A 1 171 ? 6.228 -10.178 6.441 1.00 54.00 171 ALA A O 1
ATOM 1430 N N . VAL A 1 172 ? 4.228 -9.931 7.442 1.00 57.50 172 VAL A N 1
ATOM 1431 C CA . VAL A 1 172 ? 4.032 -8.495 7.188 1.00 57.50 172 VAL A CA 1
ATOM 1432 C C . VAL A 1 172 ? 4.114 -7.800 8.548 1.00 57.50 172 VAL A C 1
ATOM 1434 O O . VAL A 1 172 ? 3.441 -8.203 9.500 1.00 57.50 172 VAL A O 1
ATOM 1437 N N . PHE A 1 173 ? 4.981 -6.797 8.703 1.00 57.44 173 PHE A N 1
ATOM 1438 C CA . PHE A 1 173 ? 5.214 -6.221 10.024 1.00 57.44 173 PHE A CA 1
ATOM 1439 C C . PHE A 1 173 ? 4.009 -5.428 10.523 1.00 57.44 173 PHE A C 1
ATOM 1441 O O . PHE A 1 173 ? 3.340 -4.678 9.806 1.00 57.44 173 PHE A O 1
ATOM 1448 N N . VAL A 1 174 ? 3.765 -5.665 11.808 1.00 51.84 174 VAL A N 1
ATOM 1449 C CA . VAL A 1 174 ? 2.667 -5.171 12.616 1.00 51.84 174 VAL A CA 1
ATOM 1450 C C . VAL A 1 174 ? 2.834 -3.674 12.815 1.00 51.84 174 VAL A C 1
ATOM 1452 O O . VAL A 1 174 ? 3.869 -3.177 13.253 1.00 51.84 174 VAL A O 1
ATOM 1455 N N . SER A 1 175 ? 1.750 -2.982 12.510 1.00 50.22 175 SER A N 1
ATOM 1456 C CA . SER A 1 175 ? 1.292 -1.769 13.169 1.00 50.22 175 SER A CA 1
ATOM 1457 C C . SER A 1 175 ? 1.742 -1.662 14.646 1.00 50.22 175 SER A C 1
ATOM 1459 O O . SER A 1 175 ? 1.906 -2.645 15.363 1.00 50.22 175 SER A O 1
ATOM 1461 N N . PRO A 1 176 ? 1.884 -0.453 15.178 1.00 52.44 176 PRO A N 1
ATOM 1462 C CA . PRO A 1 176 ? 2.951 -0.041 16.086 1.00 52.44 176 PRO A CA 1
ATOM 1463 C C . PRO A 1 176 ? 2.977 -0.597 17.519 1.00 52.44 176 PRO A C 1
ATOM 1465 O O . PRO A 1 176 ? 3.877 -0.235 18.277 1.00 52.44 176 PRO A O 1
ATOM 1468 N N . ARG A 1 177 ? 2.012 -1.421 17.942 1.00 48.62 177 ARG A N 1
ATOM 1469 C CA . ARG A 1 177 ? 1.909 -1.837 19.355 1.00 48.62 177 ARG A CA 1
ATOM 1470 C C . ARG A 1 177 ? 2.961 -2.871 19.782 1.00 48.62 177 ARG A C 1
ATOM 1472 O O . ARG A 1 177 ? 3.175 -3.003 20.980 1.00 48.62 177 ARG A O 1
ATOM 1479 N N . SER A 1 178 ? 3.610 -3.545 18.825 1.00 51.34 178 SER A N 1
ATOM 1480 C CA . SER A 1 178 ? 4.700 -4.509 19.054 1.00 51.34 178 SER A CA 1
ATOM 1481 C C . SER A 1 178 ? 5.547 -4.717 17.780 1.00 51.34 178 SER A C 1
ATOM 1483 O O . SER A 1 178 ? 5.359 -5.727 17.096 1.00 51.34 178 SER A O 1
ATOM 1485 N N . PRO A 1 179 ? 6.465 -3.800 17.411 1.00 49.94 179 PRO A N 1
ATOM 1486 C CA . PRO A 1 179 ? 7.345 -3.950 16.236 1.00 49.94 179 PRO A CA 1
ATOM 1487 C C . PRO A 1 179 ? 8.211 -5.228 16.253 1.00 49.94 179 PRO A C 1
ATOM 1489 O O . PRO A 1 179 ? 8.672 -5.695 15.213 1.00 49.94 179 PRO A O 1
ATOM 1492 N N . GLU A 1 180 ? 8.410 -5.827 17.426 1.00 50.91 180 GLU A N 1
ATOM 1493 C CA . GLU A 1 180 ? 9.092 -7.102 17.651 1.00 50.91 180 GLU A CA 1
ATOM 1494 C C . GLU A 1 180 ? 8.258 -8.342 17.282 1.00 50.91 180 GLU A C 1
ATOM 1496 O O . GLU A 1 180 ? 8.811 -9.431 17.100 1.00 50.91 180 GLU A O 1
ATOM 1501 N N . ARG A 1 181 ? 6.931 -8.210 17.151 1.00 48.06 181 ARG A N 1
ATOM 1502 C CA . ARG A 1 181 ? 6.044 -9.311 16.761 1.00 48.06 181 ARG A CA 1
ATOM 1503 C C . ARG A 1 181 ? 5.834 -9.284 15.252 1.00 48.06 181 ARG A C 1
ATOM 1505 O O . ARG A 1 181 ? 5.119 -8.445 14.721 1.00 48.06 181 ARG A O 1
ATOM 1512 N N . LYS A 1 182 ? 6.430 -10.248 14.555 1.00 53.53 182 LYS A N 1
ATOM 1513 C CA . LYS A 1 182 ? 6.060 -10.569 13.171 1.00 53.53 182 LYS A CA 1
ATOM 1514 C C . LYS A 1 182 ? 4.647 -11.158 13.185 1.00 53.53 182 LYS A C 1
ATOM 1516 O O . LYS A 1 182 ? 4.446 -12.172 13.848 1.00 53.53 182 LYS A O 1
ATOM 1521 N N . ALA A 1 183 ? 3.697 -10.549 12.480 1.00 54.91 183 ALA A N 1
ATOM 1522 C CA . ALA A 1 183 ? 2.406 -11.172 12.201 1.00 54.91 183 ALA A CA 1
ATOM 1523 C C . ALA A 1 183 ? 2.374 -11.612 10.743 1.00 54.91 183 ALA A C 1
ATOM 1525 O O . ALA A 1 183 ? 2.908 -10.950 9.856 1.00 54.91 183 ALA A O 1
ATOM 1526 N N . ARG A 1 184 ? 1.755 -12.749 10.475 1.00 61.88 184 ARG A N 1
ATOM 1527 C CA . ARG A 1 184 ? 1.368 -13.128 9.120 1.00 61.88 184 ARG A CA 1
ATOM 1528 C C . ARG A 1 184 ? 0.037 -12.466 8.805 1.00 61.88 184 ARG A C 1
ATOM 1530 O O . ARG A 1 184 ? -0.768 -12.227 9.706 1.00 61.88 184 ARG A O 1
ATOM 1537 N N . LEU A 1 185 ? -0.253 -12.232 7.528 1.00 63.88 185 LEU A N 1
ATOM 1538 C CA . LEU A 1 185 ? -1.599 -11.792 7.138 1.00 63.88 185 LEU A CA 1
ATOM 1539 C C . LEU A 1 185 ? -2.673 -12.812 7.570 1.00 63.88 185 LEU A C 1
ATOM 1541 O O . LEU A 1 185 ? -3.802 -12.428 7.865 1.00 63.88 185 LEU A O 1
ATOM 1545 N N . SER A 1 186 ? -2.292 -14.089 7.712 1.00 57.50 186 SER A N 1
ATOM 1546 C CA . SER A 1 186 ? -3.120 -15.159 8.281 1.00 57.50 186 SER A CA 1
ATOM 1547 C C . SER A 1 186 ? -3.394 -15.042 9.786 1.00 57.50 186 SER A C 1
ATOM 1549 O O . SER A 1 186 ? -4.322 -15.682 10.271 1.00 57.50 186 SER A O 1
ATOM 1551 N N . ASP A 1 187 ? -2.597 -14.269 10.533 1.00 55.41 187 ASP A N 1
ATOM 1552 C CA . ASP A 1 187 ? -2.643 -14.228 12.003 1.00 55.41 187 ASP A CA 1
ATOM 1553 C C . ASP A 1 187 ? -3.630 -13.183 12.538 1.00 55.41 187 ASP A C 1
ATOM 1555 O O . ASP A 1 187 ? -3.920 -13.151 13.734 1.00 55.41 187 ASP A O 1
ATOM 1559 N N . PHE A 1 188 ? -4.173 -12.321 11.674 1.00 57.12 188 PHE A N 1
ATOM 1560 C CA . PHE A 1 188 ? -5.258 -11.428 12.058 1.00 57.12 188 PHE A CA 1
ATOM 1561 C C . PHE A 1 188 ? -6.566 -12.240 12.043 1.00 57.12 188 PHE A C 1
ATOM 1563 O O . PHE A 1 188 ? -7.000 -12.638 10.958 1.00 57.12 188 PHE A O 1
ATOM 1570 N N . PRO A 1 189 ? -7.232 -12.482 13.187 1.00 43.72 189 PRO A N 1
ATOM 1571 C CA . PRO A 1 189 ? -8.416 -13.340 13.246 1.00 43.72 189 PRO A CA 1
ATOM 1572 C C . PRO A 1 189 ? -9.604 -12.766 12.455 1.00 43.72 189 PRO A C 1
ATOM 1574 O O . PRO A 1 189 ? -9.664 -11.561 12.177 1.00 43.72 189 PRO A O 1
ATOM 1577 N N . TYR A 1 190 ? -10.543 -13.642 12.077 1.00 39.56 190 TYR A N 1
ATOM 1578 C CA . TYR A 1 190 ? -11.896 -13.257 11.658 1.00 39.56 190 TYR A CA 1
ATOM 1579 C C . TYR A 1 190 ? -12.544 -12.397 12.751 1.00 39.56 190 TYR A C 1
ATOM 1581 O O . TYR A 1 190 ? -12.251 -12.587 13.930 1.00 39.56 190 TYR A O 1
ATOM 1589 N N . GLY A 1 191 ? -13.371 -11.430 12.343 1.00 36.16 191 GLY A N 1
ATOM 1590 C CA . GLY A 1 191 ? -13.932 -10.400 13.215 1.00 36.16 191 GLY A CA 1
ATOM 1591 C C . GLY A 1 191 ? -14.426 -10.906 14.573 1.00 36.16 191 GLY A C 1
ATOM 1592 O O . GLY A 1 191 ? -15.103 -11.927 14.655 1.00 36.16 191 GLY A O 1
ATOM 1593 N N . ASN A 1 192 ? -14.036 -10.173 15.618 1.00 29.05 192 ASN A N 1
ATOM 1594 C CA . ASN A 1 192 ? -14.859 -9.702 16.735 1.00 29.05 192 ASN A CA 1
ATOM 1595 C C . ASN A 1 192 ? -13.925 -9.134 17.814 1.00 29.05 192 ASN A C 1
ATOM 1597 O O . ASN A 1 192 ? -13.385 -9.884 18.627 1.00 29.05 192 ASN A O 1
ATOM 1601 N N . VAL A 1 193 ? -13.757 -7.810 17.806 1.00 34.75 193 VAL A N 1
ATOM 1602 C CA . VAL A 1 193 ? -13.618 -6.984 19.016 1.00 34.75 193 VAL A CA 1
ATOM 1603 C C . VAL A 1 193 ? -14.442 -5.729 18.786 1.00 34.75 193 VAL A C 1
ATOM 1605 O O . VAL A 1 193 ? -14.236 -5.109 17.718 1.00 34.75 193 VAL A O 1
#

Sequence (193 aa):
MKADKEIDSFREHNNEPYVWYLPDRFTPPPTNWYGRKHELDIADLFVSYFPHITHWDTEWGVLERDQLNIPRYRVNYDARMVLSGKVYLWEVDRGTEDMDVQLEPKIDKYIELAKSLPYGSFQVILTLQKYRRMNVGNRAGRLVAMLQEKERGNQFLVALHSDVKADPIGAVFVSPRSPERKARLSDFPYGNV

Secondary structure (DSSP, 8-state):
-------EEE-SSTTSPPEEE-TTSSSPPPSSHHHHHHHHHHHHHHHHHTTT-SEEE-S--HIIIIIS-HHHHT---SEEEEETTEEEEEEEE-S-S-IIIIIHHHHHHHHHHHHTS-TTS-EEEEEE---TT--HHHHHHHHHHHHHHTT-TTSEEEEEHHHHHH-SSS-EE--TT-TT-EE-GGGS-SS--